Protein AF-A0A6C0IAV6-F1 (afdb_monomer)

Solvent-accessible surface area (backbone atoms only — not comparable to full-atom values): 11860 Å² total; per-residue (Å²): 91,72,15,41,28,30,39,46,40,87,65,80,40,49,31,49,67,70,70,54,73,38,20,30,42,31,48,41,87,50,60,18,52,88,92,41,52,45,25,85,68,50,69,54,61,39,93,83,52,81,53,68,75,42,60,31,26,66,37,50,36,55,91,50,73,65,39,56,88,35,61,42,75,56,100,24,66,51,46,56,52,44,32,74,74,39,34,62,49,50,72,68,57,51,53,52,33,53,51,32,39,39,54,38,65,62,52,81,72,75,78,76,77,76,79,70,85,75,80,86,88,86,85,94,80,83,91,78,88,80,83,80,82,83,74,89,74,85,86,69,86,77,75,79,76,72,78,87,78,88,80,64,70,47,80,48,76,56,97,95,44,47,32,36,34,30,75,88,78,75,43,37,25,43,60,54,95,86,54,100,67,53,55,81,48,88,77,78,87,128

pLDDT: mean 78.94, std 21.66, range [35.34, 98.38]

Radius of gyration: 23.52 Å; Cα contacts (8 Å, |Δi|>4): 267; chains: 1; bounding box: 67×50×55 Å

Secondary structure (DSSP, 8-state):
-B--BEEEEEEEEE-TTSSSEEEEEEE--SB--SS-SS-HHHH---TT---TT-TTS---BTTSPPPTT--BSSS-HHHHHHHHHH-PPPHHHHHHHHHHHHHHHTPPPPP------PPP--------PPPP-PPPPP----------PPP-EEEEEETTEEEEEETTTTEEEE--SSSS-PEE------

Structure (mmCIF, N/CA/C/O backbone):
data_AF-A0A6C0IAV6-F1
#
_entry.id   AF-A0A6C0IAV6-F1
#
loop_
_atom_site.group_PDB
_atom_site.id
_atom_site.type_symbol
_atom_site.label_atom_id
_atom_site.label_alt_id
_atom_site.label_comp_id
_atom_site.label_asym_id
_atom_site.label_entity_id
_atom_site.label_seq_id
_atom_site.pdbx_PDB_ins_code
_atom_site.Cartn_x
_atom_site.Cartn_y
_atom_site.Cartn_z
_atom_site.occupancy
_atom_site.B_iso_or_equiv
_atom_site.auth_seq_id
_atom_site.auth_comp_id
_atom_site.auth_asym_id
_atom_site.auth_atom_id
_atom_site.pdbx_PDB_model_num
ATOM 1 N N . MET A 1 1 ? -16.783 8.850 16.103 1.00 92.12 1 MET A N 1
ATOM 2 C CA . MET A 1 1 ? -15.858 9.173 14.983 1.00 92.12 1 MET A CA 1
ATOM 3 C C . MET A 1 1 ? -15.704 7.984 14.029 1.00 92.12 1 MET A C 1
ATOM 5 O O . MET A 1 1 ? -16.101 6.877 14.384 1.00 92.12 1 MET A O 1
ATOM 9 N N . GLN A 1 2 ? -15.156 8.168 12.820 1.00 94.81 2 GLN A N 1
ATOM 10 C CA . GLN A 1 2 ? -14.844 7.039 11.926 1.00 94.81 2 GLN A CA 1
ATOM 11 C C . GLN A 1 2 ? -13.603 6.279 12.425 1.00 94.81 2 GLN A C 1
ATOM 13 O O . GLN A 1 2 ? -12.593 6.899 12.770 1.00 94.81 2 GLN A O 1
ATOM 18 N N . CYS A 1 3 ? -13.654 4.944 12.411 1.00 95.94 3 CYS A N 1
ATOM 19 C CA . CYS A 1 3 ? -12.537 4.064 12.761 1.00 95.94 3 CYS A CA 1
ATOM 20 C C . CYS A 1 3 ? -11.265 4.434 11.984 1.00 95.94 3 CYS A C 1
ATOM 22 O O . CYS A 1 3 ? -11.300 4.579 10.763 1.00 95.94 3 CYS A O 1
ATOM 24 N N . LYS A 1 4 ? -10.132 4.567 12.679 1.00 96.50 4 LYS A N 1
ATOM 25 C CA . LYS A 1 4 ? -8.818 4.872 12.084 1.00 96.50 4 LYS A CA 1
ATOM 26 C C . LYS A 1 4 ? -8.093 3.640 11.526 1.00 96.50 4 LYS A C 1
ATOM 28 O O . LYS A 1 4 ? -6.990 3.767 11.008 1.00 96.50 4 LYS A O 1
ATOM 33 N N . GLY A 1 5 ? -8.685 2.449 11.624 1.00 96.62 5 GLY A N 1
ATOM 34 C CA .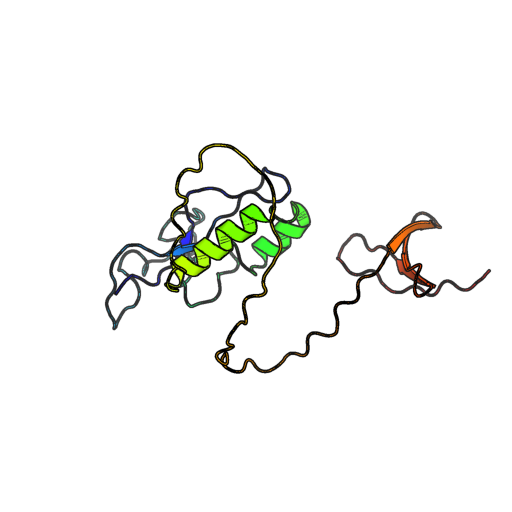 GLY A 1 5 ? -8.088 1.225 11.092 1.00 96.62 5 GLY A CA 1
ATOM 35 C C . GLY A 1 5 ? -7.928 1.285 9.571 1.00 96.62 5 GLY A C 1
ATOM 36 O O . GLY A 1 5 ? -8.903 1.559 8.864 1.00 96.62 5 GLY A O 1
ATOM 37 N N . ARG A 1 6 ? -6.717 0.995 9.086 1.00 96.75 6 ARG A N 1
ATOM 38 C CA . ARG A 1 6 ? -6.395 0.903 7.658 1.00 96.75 6 ARG A CA 1
ATOM 39 C C . ARG A 1 6 ? -6.871 -0.429 7.071 1.00 96.75 6 ARG A C 1
ATOM 41 O O . ARG A 1 6 ? -6.831 -1.464 7.746 1.00 96.75 6 ARG A O 1
ATOM 48 N N . ASN A 1 7 ? -7.307 -0.419 5.815 1.00 95.56 7 ASN A N 1
ATOM 49 C CA . ASN A 1 7 ? -7.566 -1.622 5.021 1.00 95.56 7 ASN A CA 1
ATOM 50 C C . ASN A 1 7 ? -7.073 -1.458 3.579 1.00 95.56 7 ASN A C 1
ATOM 52 O O . ASN A 1 7 ? -6.954 -0.339 3.088 1.00 95.56 7 ASN A O 1
ATOM 56 N N . ALA A 1 8 ? -6.819 -2.569 2.890 1.00 96.50 8 ALA A N 1
ATOM 57 C CA . ALA A 1 8 ? -6.637 -2.554 1.444 1.00 96.50 8 ALA A CA 1
ATOM 58 C C . ALA A 1 8 ? -7.993 -2.367 0.742 1.00 96.50 8 ALA A C 1
ATOM 60 O O . ALA A 1 8 ? -8.993 -2.998 1.117 1.00 96.50 8 ALA A O 1
ATOM 61 N N . LYS A 1 9 ? -8.041 -1.503 -0.276 1.00 95.62 9 LYS A N 1
ATOM 62 C CA . LYS A 1 9 ? -9.178 -1.455 -1.204 1.00 95.62 9 LYS A CA 1
ATOM 63 C C . LYS A 1 9 ? -9.207 -2.710 -2.076 1.00 95.62 9 LYS A C 1
ATOM 65 O O . LYS A 1 9 ? -8.165 -3.281 -2.377 1.00 95.62 9 LYS A O 1
ATOM 70 N N . LYS A 1 10 ? -10.412 -3.149 -2.451 1.00 93.06 10 LYS A N 1
ATOM 71 C CA . LYS A 1 10 ? -10.614 -4.391 -3.213 1.00 93.06 10 LYS A CA 1
ATOM 72 C C . LYS A 1 10 ? -10.255 -4.246 -4.686 1.00 93.06 10 LYS A C 1
ATOM 74 O O . LYS A 1 10 ? -9.963 -5.253 -5.322 1.00 93.06 10 LYS A O 1
ATOM 79 N N . GLU A 1 11 ? -10.311 -3.031 -5.226 1.00 95.12 11 GLU A N 1
ATOM 80 C CA . GLU A 1 11 ? -9.925 -2.770 -6.605 1.00 95.12 11 GLU A CA 1
ATOM 81 C C . GLU A 1 11 ? -8.412 -3.004 -6.773 1.00 95.12 11 GLU A C 1
ATOM 83 O O . GLU A 1 11 ? -7.619 -2.308 -6.127 1.00 95.12 11 GLU A O 1
ATOM 88 N N . PRO A 1 12 ? -7.992 -3.977 -7.604 1.00 95.12 12 PRO A N 1
ATOM 89 C CA . PRO A 1 12 ? -6.579 -4.236 -7.830 1.00 95.12 12 PRO A CA 1
ATOM 90 C C . PRO A 1 12 ? -5.965 -3.114 -8.668 1.00 95.12 12 PRO A C 1
ATOM 92 O O . PRO A 1 12 ? -6.581 -2.606 -9.608 1.00 95.12 12 PRO A O 1
ATOM 95 N N . LEU A 1 13 ? -4.728 -2.756 -8.341 1.00 97.44 13 LEU A N 1
ATOM 96 C CA . LEU A 1 13 ? -3.906 -1.831 -9.112 1.00 97.44 13 LEU A CA 1
ATOM 97 C C . LEU A 1 13 ? -2.631 -2.538 -9.544 1.00 97.44 13 LEU A C 1
ATOM 99 O O . LEU A 1 13 ? -2.146 -3.413 -8.835 1.00 97.44 13 LEU A O 1
ATOM 103 N N . PHE A 1 14 ? -2.091 -2.154 -10.696 1.00 97.88 14 PHE A N 1
ATOM 104 C CA . PHE A 1 14 ? -1.008 -2.889 -11.342 1.00 97.88 14 PHE A CA 1
ATOM 105 C C . PHE A 1 14 ? 0.296 -2.097 -11.363 1.00 97.88 14 PHE A C 1
ATOM 107 O O . PHE A 1 14 ? 0.291 -0.877 -11.579 1.00 97.88 14 PHE A O 1
ATOM 114 N N . PHE A 1 15 ? 1.404 -2.806 -11.149 1.00 98.38 15 PHE A N 1
ATOM 115 C CA . PHE A 1 15 ? 2.753 -2.298 -11.397 1.00 98.38 15 PHE A CA 1
ATOM 116 C C . PHE A 1 15 ? 2.995 -2.071 -12.900 1.00 98.38 15 PHE A C 1
ATOM 118 O O . PHE A 1 15 ? 2.095 -2.236 -13.728 1.00 98.38 15 PHE A O 1
ATOM 125 N N . GLY A 1 16 ? 4.203 -1.625 -13.258 1.00 97.19 16 GLY A N 1
ATOM 126 C CA . GLY A 1 16 ? 4.560 -1.306 -14.645 1.00 97.19 16 GLY A CA 1
ATOM 127 C C . GLY A 1 16 ? 4.471 -2.496 -15.608 1.00 97.19 16 GLY A C 1
ATOM 128 O O . GLY A 1 16 ? 4.297 -2.296 -16.807 1.00 97.19 16 GLY A O 1
ATOM 129 N N . ASP A 1 17 ? 4.541 -3.719 -15.084 1.00 97.56 17 ASP A N 1
ATOM 130 C CA . ASP A 1 17 ? 4.377 -4.973 -15.821 1.00 97.56 17 ASP A CA 1
ATOM 131 C C . ASP A 1 17 ? 2.925 -5.264 -16.239 1.00 97.56 17 ASP A C 1
ATOM 133 O O . ASP A 1 17 ? 2.696 -6.130 -17.081 1.00 97.56 17 ASP A O 1
ATOM 137 N N . GLY A 1 18 ? 1.942 -4.561 -15.665 1.00 96.88 18 GLY A N 1
ATOM 138 C CA . GLY A 1 18 ? 0.519 -4.785 -15.920 1.00 96.88 18 GLY A CA 1
ATOM 139 C C . GLY A 1 18 ? -0.033 -6.101 -15.357 1.00 96.88 18 GLY A C 1
ATOM 140 O O . GLY A 1 18 ? -1.175 -6.444 -15.660 1.00 96.88 18 GLY A O 1
ATOM 141 N N . VAL A 1 19 ? 0.745 -6.834 -14.552 1.00 96.38 19 VAL A N 1
ATOM 142 C CA . VAL A 1 19 ? 0.382 -8.168 -14.037 1.00 96.38 19 VAL A CA 1
ATOM 143 C C . VAL A 1 19 ? 0.452 -8.204 -12.519 1.00 96.38 19 VAL A C 1
ATOM 145 O O . VAL A 1 19 ? -0.491 -8.663 -11.869 1.00 96.38 19 VAL A O 1
ATOM 148 N N . THR A 1 20 ? 1.541 -7.710 -11.934 1.00 97.31 20 THR A N 1
ATOM 149 C CA . THR A 1 20 ? 1.712 -7.732 -10.483 1.00 97.31 20 THR A CA 1
ATOM 150 C C . THR A 1 20 ? 0.808 -6.692 -9.834 1.00 97.31 20 THR A C 1
ATOM 152 O O . THR A 1 20 ? 0.728 -5.549 -10.286 1.00 97.31 20 THR A O 1
ATOM 155 N N . ILE A 1 21 ? 0.136 -7.087 -8.749 1.00 97.00 21 ILE A N 1
ATOM 156 C CA . ILE A 1 21 ? -0.877 -6.268 -8.084 1.00 97.00 21 ILE A CA 1
ATOM 157 C C . ILE A 1 21 ? -0.398 -5.650 -6.772 1.00 97.00 21 ILE A C 1
ATOM 159 O O . ILE A 1 21 ? 0.365 -6.245 -6.010 1.00 97.00 21 ILE A O 1
ATOM 163 N N . PHE A 1 22 ? -0.938 -4.476 -6.480 1.00 97.69 22 PHE A N 1
ATOM 164 C CA . PHE A 1 22 ? -0.914 -3.813 -5.183 1.00 97.69 22 PHE A CA 1
ATOM 165 C C . PHE A 1 22 ? -2.259 -3.120 -4.946 1.00 97.69 22 PHE A C 1
ATOM 167 O O . PHE A 1 22 ? -3.140 -3.124 -5.812 1.00 97.69 22 PHE A O 1
ATOM 174 N N . TYR A 1 23 ? -2.429 -2.524 -3.768 1.00 97.75 23 TYR A N 1
ATOM 175 C CA . TYR A 1 23 ? -3.715 -1.965 -3.359 1.00 97.75 23 TYR A CA 1
ATOM 176 C C . TYR A 1 23 ? -3.625 -0.498 -2.966 1.00 97.75 23 TYR A C 1
ATOM 178 O O . TYR A 1 23 ? -2.634 -0.029 -2.406 1.00 97.75 23 TYR A O 1
ATOM 186 N N . ALA A 1 24 ? -4.708 0.230 -3.219 1.00 97.38 24 ALA A N 1
ATOM 187 C CA . ALA A 1 24 ? -4.903 1.552 -2.652 1.00 97.38 24 ALA A CA 1
ATOM 188 C C . ALA A 1 24 ? -5.233 1.461 -1.156 1.00 97.38 24 ALA A C 1
ATOM 190 O O . ALA A 1 24 ? -5.849 0.497 -0.687 1.00 97.38 24 ALA A O 1
ATOM 191 N N . GLU A 1 25 ? -4.872 2.508 -0.419 1.00 96.44 25 GLU A N 1
ATOM 192 C CA . GLU A 1 25 ? -5.273 2.646 0.973 1.00 96.44 25 GLU A CA 1
ATOM 193 C C . GLU A 1 25 ? -6.781 2.888 1.090 1.00 96.44 25 GLU A C 1
ATOM 195 O O . GLU A 1 25 ? -7.389 3.662 0.344 1.00 96.44 25 GLU A O 1
ATOM 200 N N . GLY A 1 26 ? -7.389 2.213 2.056 1.00 95.62 26 GLY A N 1
ATOM 201 C CA . GLY A 1 26 ? -8.734 2.467 2.526 1.00 95.62 26 GLY A CA 1
ATOM 202 C C . GLY A 1 26 ? -8.752 2.726 4.028 1.00 95.62 26 GLY A C 1
ATOM 203 O O . GLY A 1 26 ? -7.830 2.377 4.774 1.00 95.62 26 GLY A O 1
ATOM 204 N N . ARG A 1 27 ? -9.871 3.300 4.471 1.00 95.50 27 ARG A N 1
ATOM 205 C CA . ARG A 1 27 ? -10.216 3.434 5.882 1.00 95.50 27 ARG A CA 1
ATOM 206 C C . ARG A 1 27 ? -11.415 2.564 6.215 1.00 95.50 27 ARG A C 1
ATOM 208 O O . ARG A 1 27 ? -12.387 2.491 5.461 1.00 95.50 27 ARG A O 1
ATOM 215 N N . CYS A 1 28 ? -11.370 1.940 7.386 1.00 95.44 28 CYS A N 1
ATOM 216 C CA . CYS A 1 28 ? -12.488 1.169 7.902 1.00 95.44 28 CYS A CA 1
ATOM 217 C C . CYS A 1 28 ? -13.762 2.042 7.988 1.00 95.44 28 CYS A C 1
ATOM 219 O O . CYS A 1 28 ? -13.729 3.117 8.589 1.00 95.44 28 CYS A O 1
ATOM 221 N N . PRO A 1 29 ? -14.903 1.594 7.433 1.00 94.44 29 PRO A N 1
ATOM 222 C CA . PRO A 1 29 ? -16.138 2.380 7.435 1.00 94.44 29 PRO A CA 1
ATOM 223 C C . PRO A 1 29 ? -16.894 2.315 8.769 1.00 94.44 29 PRO A C 1
ATOM 225 O O . PRO A 1 29 ? -17.886 3.013 8.941 1.00 94.44 29 PRO A O 1
ATOM 228 N N . ASN A 1 30 ? -16.472 1.462 9.711 1.00 95.50 30 ASN A N 1
ATOM 229 C CA . ASN A 1 30 ? -17.164 1.345 10.993 1.00 95.50 30 ASN A CA 1
ATOM 230 C C . ASN A 1 30 ? -16.892 2.571 11.872 1.00 95.50 30 ASN A C 1
ATOM 232 O O . ASN A 1 30 ? -15.885 3.268 11.724 1.00 95.50 30 ASN A O 1
ATOM 236 N N . THR A 1 31 ? -17.755 2.773 12.855 1.00 95.62 31 THR A N 1
ATOM 237 C CA . THR A 1 31 ? -17.576 3.778 13.897 1.00 95.62 31 THR A CA 1
ATOM 2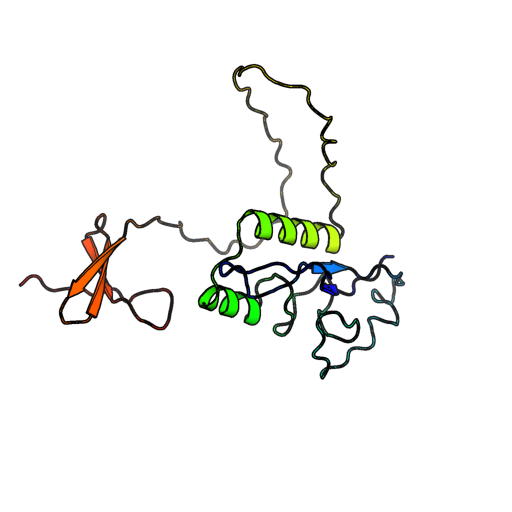38 C C . THR A 1 31 ? -16.599 3.305 14.974 1.00 95.62 31 THR A C 1
ATOM 240 O O . THR A 1 31 ? -16.386 2.108 15.184 1.00 95.62 31 THR A O 1
ATOM 243 N N . ALA A 1 32 ? -15.975 4.277 15.625 1.00 95.00 32 ALA A N 1
ATOM 244 C CA . ALA A 1 32 ? -15.095 4.124 16.773 1.00 95.00 32 ALA A CA 1
ATOM 245 C C . ALA A 1 32 ? -15.386 5.248 17.785 1.00 95.00 32 ALA A C 1
ATOM 247 O O . ALA A 1 32 ? -16.010 6.261 17.421 1.00 95.00 32 ALA A O 1
ATOM 248 N N . THR A 1 33 ? -14.967 5.054 19.034 1.00 93.81 33 THR A N 1
ATOM 249 C CA . THR A 1 33 ? -15.123 6.055 20.101 1.00 93.81 33 THR A CA 1
ATOM 250 C C . THR A 1 33 ? -13.904 6.974 20.144 1.00 93.81 33 THR A C 1
ATOM 252 O O . THR A 1 33 ? -12.945 6.767 19.397 1.00 93.81 33 THR A O 1
ATOM 255 N N . GLU A 1 34 ? -13.953 8.025 20.958 1.00 90.75 34 GLU A N 1
ATOM 256 C CA . GLU A 1 34 ? -12.816 8.941 21.111 1.00 90.75 34 GLU A CA 1
ATOM 257 C C . GLU A 1 34 ? -11.682 8.294 21.915 1.00 90.75 34 GLU A C 1
ATOM 259 O O . GLU A 1 34 ? -10.511 8.450 21.577 1.00 90.75 34 GLU A O 1
ATOM 264 N N . GLU A 1 35 ? -12.034 7.484 22.912 1.00 93.81 35 GLU A N 1
ATOM 265 C CA . GLU A 1 35 ? -11.103 6.757 23.778 1.00 93.81 35 GLU A CA 1
ATOM 266 C C . GLU A 1 35 ? -10.449 5.580 23.048 1.00 93.81 35 GLU A C 1
ATOM 268 O O . GLU A 1 35 ? -9.311 5.213 23.339 1.00 93.81 35 GLU A O 1
ATOM 273 N N . ASN A 1 36 ? -11.163 4.978 22.092 1.00 93.81 36 ASN A N 1
ATOM 274 C CA . ASN A 1 36 ? -10.655 3.891 21.272 1.00 93.81 36 ASN A CA 1
ATOM 275 C C . ASN A 1 36 ? -10.846 4.214 19.783 1.00 93.81 36 ASN A C 1
ATOM 277 O O . ASN A 1 36 ? -11.932 3.982 19.240 1.00 93.81 36 ASN A O 1
ATOM 281 N N . PRO A 1 37 ? -9.794 4.686 19.083 1.00 94.44 37 PRO A N 1
ATOM 282 C CA . PRO A 1 37 ? -9.902 5.163 17.708 1.00 94.44 37 PRO A CA 1
ATOM 283 C C . PRO A 1 37 ? -10.140 4.042 16.684 1.00 94.44 37 PRO A C 1
ATOM 285 O O . PRO A 1 37 ? -10.253 4.320 15.484 1.00 94.44 37 PRO A O 1
ATOM 288 N N . ILE A 1 38 ? -10.212 2.780 17.117 1.00 96.12 38 ILE A N 1
ATOM 289 C CA . ILE A 1 38 ? -10.485 1.621 16.270 1.00 96.12 38 ILE A CA 1
ATOM 290 C C . ILE A 1 38 ? -11.724 0.854 16.731 1.00 96.12 38 ILE A C 1
ATOM 292 O O . ILE A 1 38 ? -11.997 0.692 17.912 1.00 96.12 38 ILE A O 1
ATOM 296 N N . CYS A 1 39 ? -12.482 0.327 15.770 1.00 95.81 39 CYS A N 1
ATOM 297 C CA . CYS A 1 39 ? -13.631 -0.524 16.070 1.00 95.81 39 CYS A CA 1
ATOM 298 C C . CYS A 1 39 ? -13.198 -1.920 16.557 1.00 95.81 39 CYS A C 1
ATOM 300 O O . CYS A 1 39 ? -12.119 -2.403 16.197 1.00 95.81 39 CYS A O 1
ATOM 302 N N . ASN A 1 40 ? -14.105 -2.639 17.227 1.00 93.88 40 ASN A N 1
ATOM 303 C CA . ASN A 1 40 ? -13.878 -4.011 17.712 1.00 93.88 40 ASN A CA 1
ATOM 304 C C . ASN A 1 40 ? -13.440 -5.001 16.619 1.00 93.88 40 ASN A C 1
ATOM 306 O O . ASN A 1 40 ? -12.805 -6.004 16.900 1.00 93.88 40 ASN A O 1
ATOM 310 N N . LYS A 1 41 ? -13.758 -4.751 15.344 1.00 92.00 41 LYS A N 1
ATOM 311 C CA . LYS A 1 41 ? -13.312 -5.622 14.239 1.00 92.00 41 LYS A CA 1
ATOM 312 C C . LYS A 1 41 ? -11.867 -5.355 13.812 1.00 92.00 41 LYS A C 1
ATOM 314 O O . LYS A 1 41 ? -11.261 -6.217 13.188 1.00 92.00 41 LYS A O 1
ATOM 319 N N . CYS A 1 42 ? -11.348 -4.160 14.085 1.00 94.19 42 CYS A N 1
ATOM 320 C CA . CYS A 1 42 ? -9.992 -3.753 13.726 1.00 94.19 42 CYS A CA 1
ATOM 321 C C . CYS A 1 42 ? -8.994 -3.965 14.868 1.00 94.19 42 CYS A C 1
ATOM 323 O O . CYS A 1 42 ? -7.809 -4.070 14.571 1.00 94.19 42 CYS A O 1
ATOM 325 N N . CYS A 1 43 ? -9.443 -4.045 16.127 1.00 93.94 43 CYS A N 1
ATOM 326 C CA . CYS A 1 43 ? -8.550 -4.287 17.264 1.00 93.94 43 CYS A CA 1
ATOM 327 C C . CYS A 1 43 ? -7.958 -5.705 17.273 1.00 93.94 43 CYS A C 1
ATOM 329 O O . CYS A 1 43 ? -6.816 -5.885 17.681 1.00 93.94 43 CYS A O 1
ATOM 331 N N . PHE A 1 44 ? -8.680 -6.704 16.759 1.00 92.12 44 PHE A N 1
ATOM 332 C CA . PHE A 1 44 ? -8.183 -8.078 16.687 1.00 92.12 44 PHE A CA 1
ATOM 333 C C . PHE A 1 44 ? -7.377 -8.314 15.407 1.00 92.12 44 PHE A C 1
ATOM 335 O O . PHE A 1 44 ? -7.932 -8.639 14.351 1.00 92.12 44 PHE A O 1
ATOM 342 N N . LYS A 1 45 ? -6.053 -8.167 15.509 1.00 92.00 45 LYS A N 1
ATOM 343 C CA . LYS A 1 45 ? -5.107 -8.512 14.442 1.00 92.00 45 LYS A CA 1
ATOM 344 C C . LYS A 1 45 ? -4.607 -9.942 14.597 1.00 92.00 45 LYS A C 1
ATOM 346 O O . LYS A 1 45 ? -4.305 -10.384 15.700 1.00 92.00 45 LYS A O 1
ATOM 351 N N . ASN A 1 46 ? -4.525 -10.657 13.480 1.00 92.06 46 ASN A N 1
ATOM 352 C CA . ASN A 1 46 ? -3.908 -11.972 13.418 1.00 92.06 46 ASN A CA 1
ATOM 353 C C . ASN A 1 46 ? -2.531 -11.834 12.742 1.00 92.06 46 ASN A C 1
ATOM 355 O O . ASN A 1 46 ? -2.497 -11.547 11.545 1.00 92.06 46 ASN A O 1
ATOM 359 N N . PRO A 1 47 ? -1.413 -12.048 13.460 1.00 88.00 47 PRO A N 1
ATOM 360 C CA . PRO A 1 47 ? -0.069 -11.912 12.895 1.00 88.00 47 PRO A CA 1
ATOM 361 C C . PRO A 1 47 ? 0.237 -12.937 11.795 1.00 88.00 47 PRO A C 1
ATOM 363 O O . PRO A 1 47 ? 1.136 -12.709 10.995 1.00 88.00 47 PRO A O 1
ATOM 366 N N . THR A 1 48 ? -0.513 -14.041 11.726 1.00 91.56 48 THR A N 1
ATOM 367 C CA . THR A 1 48 ? -0.352 -15.072 10.687 1.00 91.56 48 THR A CA 1
ATOM 368 C C . THR A 1 48 ? -1.308 -14.895 9.508 1.00 91.56 48 THR A C 1
ATOM 370 O O . THR A 1 48 ? -1.320 -15.721 8.598 1.00 91.56 48 THR A O 1
ATO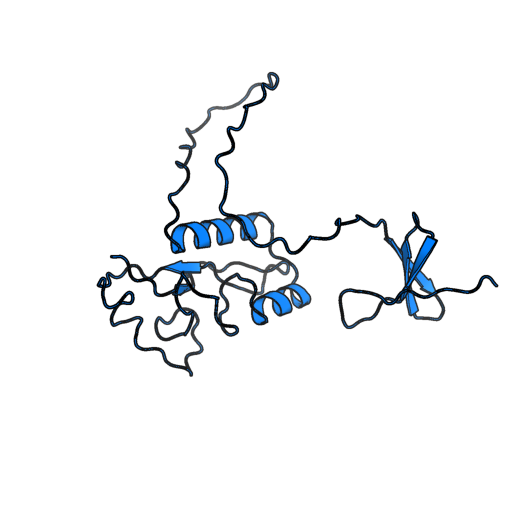M 373 N N . ALA A 1 49 ? -2.140 -13.846 9.504 1.00 92.50 49 ALA A N 1
ATOM 374 C CA . ALA A 1 49 ? -3.026 -13.584 8.378 1.00 92.50 49 ALA A CA 1
ATOM 375 C C . ALA A 1 49 ? -2.213 -13.226 7.128 1.00 92.50 49 ALA A C 1
ATOM 377 O O . ALA A 1 49 ? -1.373 -12.334 7.164 1.00 92.50 49 ALA A O 1
ATOM 378 N N . THR A 1 50 ? -2.518 -13.889 6.016 1.00 92.94 50 THR A N 1
ATOM 379 C CA . THR A 1 50 ? -1.907 -13.638 4.700 1.00 92.94 50 THR A CA 1
ATOM 380 C C . THR A 1 50 ? -2.851 -12.917 3.735 1.00 92.94 50 THR A C 1
ATOM 382 O O . THR A 1 50 ? -2.403 -12.320 2.760 1.00 92.94 50 THR A O 1
ATOM 385 N N . ASP A 1 51 ? -4.156 -12.939 4.015 1.00 94.75 51 ASP A N 1
ATOM 386 C CA . ASP A 1 51 ? -5.182 -12.271 3.214 1.00 94.75 51 ASP A CA 1
ATOM 387 C C . ASP A 1 51 ? -5.176 -10.754 3.455 1.00 94.75 51 ASP A C 1
ATOM 389 O O . ASP A 1 51 ? -5.652 -10.281 4.488 1.00 94.75 51 ASP A O 1
ATOM 393 N N . GLN A 1 52 ? -4.688 -10.000 2.467 1.00 93.94 52 GLN A N 1
ATOM 394 C CA . GLN A 1 52 ? -4.596 -8.533 2.472 1.00 93.94 52 GLN A CA 1
ATOM 395 C C . GLN A 1 52 ? -5.965 -7.833 2.558 1.00 93.94 52 GLN A C 1
ATOM 397 O O . GLN A 1 52 ? -6.032 -6.645 2.850 1.00 93.94 52 GLN A O 1
ATOM 402 N N . PHE A 1 53 ? -7.082 -8.521 2.310 1.00 93.56 53 PHE A N 1
ATOM 403 C CA . PHE A 1 53 ? -8.419 -7.928 2.458 1.00 93.56 53 PHE A CA 1
ATOM 404 C C . PHE A 1 53 ? -9.035 -8.197 3.829 1.00 93.56 53 PHE A C 1
ATOM 406 O O . PHE A 1 53 ? -10.049 -7.590 4.205 1.00 93.56 53 PHE A O 1
ATOM 413 N N . SER A 1 54 ? -8.433 -9.104 4.595 1.00 91.94 54 SER A N 1
ATOM 414 C CA . SER A 1 54 ? -8.909 -9.439 5.920 1.00 91.94 54 SER A CA 1
ATOM 415 C C . SER A 1 54 ? -8.709 -8.263 6.862 1.00 91.94 54 SER A C 1
ATOM 417 O O . SER A 1 54 ? -7.619 -7.727 7.028 1.00 91.94 54 SER A O 1
ATOM 419 N N . ARG A 1 55 ? 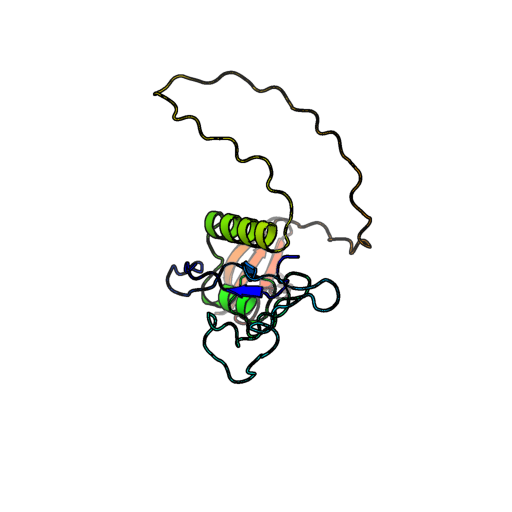-9.757 -7.918 7.612 1.00 87.94 55 ARG A N 1
ATOM 420 C CA . ARG A 1 55 ? -9.656 -6.914 8.688 1.00 87.94 55 ARG A CA 1
ATOM 421 C C . ARG A 1 55 ? -8.678 -7.332 9.792 1.00 87.94 55 ARG A C 1
ATOM 423 O O . ARG A 1 55 ? -8.205 -6.471 10.538 1.00 87.94 55 ARG A O 1
ATOM 430 N N . 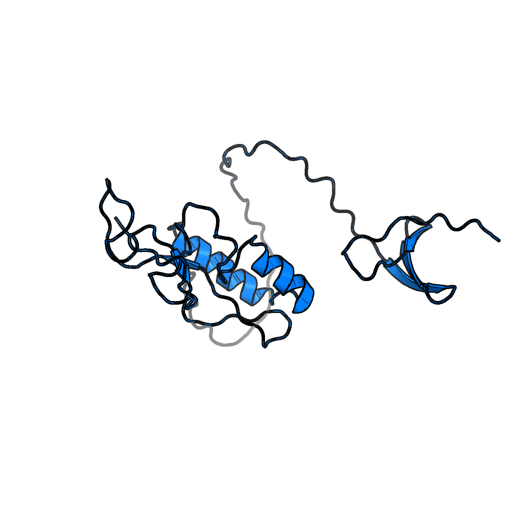ARG A 1 56 ? -8.391 -8.638 9.880 1.00 92.06 56 ARG A N 1
ATOM 431 C CA . ARG A 1 56 ? -7.412 -9.223 10.801 1.00 92.06 56 ARG A CA 1
ATOM 432 C C . ARG A 1 56 ? -5.978 -9.071 10.297 1.00 92.06 56 ARG A C 1
ATOM 434 O O . ARG A 1 56 ? -5.073 -9.166 11.118 1.00 92.06 56 ARG A O 1
ATOM 441 N N . PHE A 1 57 ? -5.765 -8.805 9.007 1.00 95.62 57 PHE A N 1
ATOM 442 C CA . PHE A 1 57 ? -4.446 -8.458 8.491 1.00 95.62 57 PHE A CA 1
ATOM 443 C C . PHE A 1 57 ? -3.988 -7.120 9.079 1.00 95.62 57 PHE A C 1
ATOM 445 O O . PHE A 1 57 ? -4.788 -6.195 9.306 1.00 95.62 57 PHE A O 1
ATOM 452 N N . ASN A 1 58 ? -2.697 -7.020 9.388 1.00 94.94 58 ASN A N 1
ATOM 453 C CA . ASN A 1 58 ? -2.139 -5.825 9.998 1.00 94.94 58 ASN A CA 1
ATOM 454 C C . ASN A 1 58 ? -1.692 -4.807 8.940 1.00 94.94 58 ASN A C 1
ATOM 456 O O . ASN A 1 58 ? -0.557 -4.835 8.480 1.00 94.94 58 ASN A O 1
ATOM 460 N N . HIS A 1 59 ? -2.581 -3.872 8.605 1.00 95.38 59 HIS A N 1
ATOM 461 C CA . HIS A 1 59 ? -2.238 -2.676 7.828 1.00 95.38 59 HIS A CA 1
ATOM 462 C C . HIS A 1 59 ? -1.947 -1.443 8.706 1.00 95.38 59 HIS A C 1
AT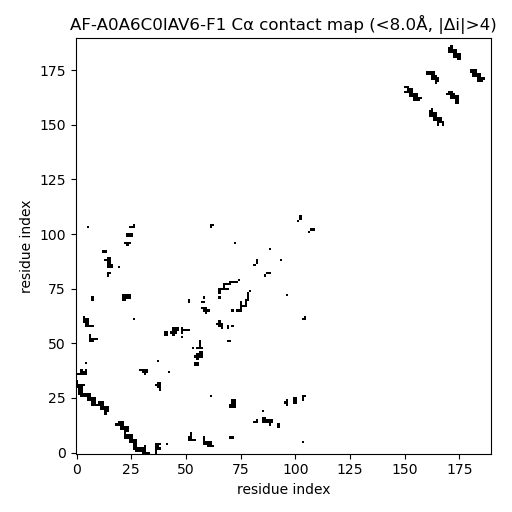OM 464 O O . HIS A 1 59 ? -1.687 -0.365 8.174 1.00 95.38 59 HIS A O 1
ATOM 470 N N . GLY A 1 60 ? -2.002 -1.565 10.037 1.00 95.06 60 GLY A N 1
ATOM 471 C CA . GLY A 1 60 ? -1.858 -0.433 10.957 1.00 95.06 60 GLY A CA 1
ATOM 472 C C . GLY A 1 60 ? -3.040 0.547 10.938 1.00 95.06 60 GLY A C 1
ATOM 473 O O . GLY A 1 60 ? -4.167 0.201 10.549 1.00 95.06 60 GLY A O 1
ATOM 474 N N . LEU A 1 61 ? -2.783 1.773 11.390 1.00 96.00 61 LEU A N 1
ATOM 475 C CA . LEU A 1 61 ? -3.733 2.888 11.371 1.00 96.00 61 LEU A CA 1
ATOM 476 C C . LEU A 1 61 ? -3.451 3.832 10.201 1.00 96.00 61 LEU A C 1
ATOM 478 O O . LEU A 1 61 ? -2.303 3.995 9.804 1.00 96.00 61 LEU A O 1
ATOM 482 N N . VAL A 1 62 ? -4.478 4.525 9.700 1.00 95.69 62 VAL A N 1
ATOM 483 C CA . VAL A 1 62 ? -4.318 5.524 8.619 1.00 95.69 62 VAL A CA 1
ATOM 484 C C . VAL A 1 62 ? -3.413 6.702 9.013 1.00 95.69 62 VAL A C 1
ATOM 486 O O . VAL A 1 62 ? -2.880 7.385 8.151 1.00 95.69 62 VAL A O 1
ATOM 489 N N . THR A 1 63 ? -3.224 6.935 10.315 1.00 93.31 63 THR A N 1
ATOM 490 C CA . THR A 1 63 ? -2.358 7.989 10.873 1.00 93.31 63 THR A CA 1
ATOM 491 C C . THR A 1 63 ? -0.917 7.540 11.115 1.00 93.31 63 THR A C 1
ATOM 493 O O . THR A 1 63 ? -0.100 8.341 11.554 1.00 93.31 63 THR A O 1
ATOM 496 N N . GLU A 1 64 ? -0.609 6.266 10.892 1.00 94.12 64 GLU A N 1
ATOM 497 C CA . GLU A 1 64 ? 0.702 5.670 11.157 1.00 94.12 64 GLU A CA 1
ATOM 498 C C . GLU A 1 64 ? 1.374 5.236 9.855 1.00 94.12 64 GLU A C 1
ATOM 500 O O . GLU A 1 64 ? 0.749 5.177 8.793 1.00 94.12 64 GLU A O 1
ATOM 505 N N . LEU A 1 65 ? 2.652 4.869 9.937 1.00 94.56 65 LEU A N 1
ATOM 506 C CA . LEU A 1 65 ? 3.348 4.249 8.815 1.00 94.56 65 LEU A CA 1
ATOM 507 C C . LEU A 1 65 ? 2.662 2.943 8.390 1.00 94.56 65 LEU A C 1
ATOM 509 O O . LEU A 1 65 ? 2.037 2.239 9.187 1.00 94.56 65 LEU A O 1
ATOM 513 N N . ILE A 1 66 ? 2.745 2.634 7.098 1.00 95.88 66 ILE A N 1
ATOM 514 C CA . ILE A 1 66 ? 2.236 1.376 6.555 1.00 95.88 66 ILE A CA 1
ATOM 515 C C . ILE A 1 66 ? 3.195 0.253 6.969 1.00 95.88 66 ILE A C 1
ATOM 517 O O . ILE A 1 66 ? 4.390 0.377 6.711 1.00 95.88 66 ILE A O 1
ATOM 521 N N . PRO A 1 67 ? 2.708 -0.839 7.590 1.00 95.19 67 PRO A N 1
ATOM 522 C CA . PRO A 1 67 ? 3.556 -1.972 7.935 1.00 95.19 67 PRO A CA 1
ATOM 523 C C . PRO A 1 67 ? 4.240 -2.580 6.707 1.00 95.19 67 PRO A C 1
ATOM 525 O O . PRO A 1 67 ? 3.626 -2.706 5.649 1.00 95.19 67 PRO A O 1
ATOM 528 N N . GLU A 1 68 ? 5.480 -3.035 6.877 1.00 94.69 68 GLU A N 1
ATOM 529 C CA . GLU A 1 68 ? 6.337 -3.564 5.801 1.00 94.69 68 GLU A CA 1
ATOM 530 C C . GLU A 1 68 ? 5.736 -4.743 5.021 1.00 94.69 68 GLU A C 1
ATOM 532 O O . GLU A 1 68 ? 6.063 -4.960 3.857 1.00 94.69 68 GLU A O 1
ATOM 537 N N . THR A 1 69 ? 4.845 -5.506 5.653 1.00 91.50 69 THR A N 1
ATOM 538 C CA . THR A 1 69 ? 4.180 -6.681 5.068 1.00 91.50 69 THR A CA 1
ATOM 539 C C . THR A 1 69 ? 2.906 -6.342 4.291 1.00 91.50 69 THR A C 1
ATOM 541 O O . THR A 1 69 ? 2.293 -7.219 3.679 1.00 91.50 69 THR A O 1
ATOM 544 N N . SER A 1 70 ? 2.469 -5.085 4.332 1.00 95.44 70 SER A N 1
ATOM 545 C CA . SER A 1 70 ? 1.262 -4.623 3.660 1.00 95.44 70 SER A CA 1
ATOM 546 C C . SER A 1 70 ? 1.515 -4.421 2.169 1.00 95.44 70 SER A C 1
ATOM 548 O O . SER A 1 70 ? 2.463 -3.743 1.776 1.00 95.44 70 SER A O 1
ATOM 550 N N . HIS A 1 71 ? 0.604 -4.924 1.339 1.00 96.44 71 HIS A N 1
ATOM 551 C CA . HIS A 1 71 ? 0.626 -4.703 -0.112 1.00 96.44 71 HIS A CA 1
ATOM 552 C C . HIS A 1 71 ? -0.080 -3.396 -0.529 1.00 96.44 71 HIS A C 1
ATOM 554 O O . HIS A 1 71 ? -0.447 -3.208 -1.690 1.00 96.44 71 HIS A O 1
ATOM 560 N N . ILE A 1 72 ? -0.330 -2.499 0.427 1.00 97.19 72 ILE A N 1
ATOM 561 C CA . ILE A 1 72 ? -0.865 -1.161 0.163 1.00 97.19 72 ILE A CA 1
ATOM 562 C C . ILE A 1 72 ? 0.254 -0.270 -0.387 1.00 97.19 72 ILE A C 1
ATOM 564 O O . ILE A 1 72 ? 1.391 -0.341 0.077 1.00 97.19 72 ILE A O 1
ATOM 568 N N . PHE A 1 73 ? -0.081 0.587 -1.352 1.00 96.88 73 PHE A N 1
ATOM 569 C CA . PHE A 1 73 ? 0.807 1.623 -1.871 1.00 96.88 73 PHE A CA 1
ATOM 570 C C . PHE A 1 73 ? 1.412 2.471 -0.746 1.00 96.88 73 PHE A C 1
ATOM 572 O O . PHE A 1 73 ? 0.687 3.067 0.049 1.00 96.88 73 PHE A O 1
ATOM 579 N N . GLY A 1 74 ? 2.737 2.571 -0.724 1.00 92.25 74 GLY A N 1
ATOM 580 C CA . GLY A 1 74 ? 3.460 3.383 0.243 1.00 92.25 74 GLY A CA 1
ATOM 581 C C . GLY A 1 74 ? 4.963 3.131 0.189 1.00 92.25 74 GLY A C 1
ATOM 582 O O . GLY A 1 74 ? 5.423 2.294 -0.590 1.00 92.25 74 GLY A O 1
ATOM 583 N N . PRO A 1 75 ? 5.746 3.831 1.021 1.00 90.12 75 PRO A N 1
ATOM 584 C CA . PRO A 1 75 ? 7.193 3.657 1.102 1.00 90.12 75 PRO A CA 1
ATOM 585 C C . PRO A 1 75 ? 7.572 2.397 1.906 1.00 90.12 75 PRO A C 1
ATOM 587 O O . PRO A 1 75 ? 8.413 2.468 2.795 1.00 90.12 75 PRO A O 1
ATOM 590 N N . THR A 1 76 ? 6.939 1.253 1.632 1.00 94.69 76 THR A N 1
ATOM 591 C CA . THR A 1 76 ? 7.294 -0.031 2.255 1.00 94.69 76 THR A CA 1
ATOM 592 C C . THR A 1 76 ? 8.409 -0.711 1.469 1.00 94.69 76 THR A C 1
ATOM 594 O O . THR A 1 76 ? 8.501 -0.587 0.243 1.00 94.69 76 THR A O 1
ATOM 597 N N . THR A 1 77 ? 9.235 -1.495 2.153 1.00 93.50 77 THR A N 1
ATOM 598 C CA . THR A 1 77 ? 10.272 -2.339 1.546 1.00 93.50 77 THR A CA 1
ATOM 599 C C . THR A 1 77 ? 9.669 -3.261 0.490 1.00 93.50 77 THR A C 1
ATOM 601 O O . THR A 1 77 ? 10.241 -3.418 -0.590 1.00 93.50 77 THR A O 1
ATOM 604 N N . TRP A 1 78 ? 8.486 -3.825 0.759 1.00 94.38 78 TRP A N 1
ATOM 605 C CA . TRP A 1 78 ? 7.756 -4.649 -0.204 1.00 94.38 78 TRP A CA 1
ATOM 606 C C . TRP A 1 78 ? 7.446 -3.888 -1.500 1.00 94.38 78 TRP A C 1
ATOM 608 O O . TRP A 1 78 ? 7.752 -4.383 -2.589 1.00 94.38 78 TRP A O 1
ATOM 618 N N . PHE A 1 79 ? 6.890 -2.676 -1.402 1.00 96.25 79 PHE A N 1
ATOM 619 C CA . PHE A 1 79 ? 6.525 -1.886 -2.577 1.00 96.25 79 PHE A CA 1
ATOM 620 C C . PHE A 1 79 ? 7.768 -1.435 -3.348 1.00 96.25 79 PHE A C 1
ATOM 622 O O . PHE A 1 79 ? 7.832 -1.596 -4.565 1.00 96.25 79 PHE A O 1
ATOM 629 N N . LEU A 1 80 ? 8.791 -0.937 -2.649 1.00 95.81 80 LEU A N 1
ATOM 630 C CA . LEU A 1 80 ? 10.039 -0.484 -3.268 1.00 95.81 80 LEU A CA 1
ATOM 631 C C . LEU A 1 80 ? 10.770 -1.621 -3.994 1.00 95.81 80 LEU A C 1
ATOM 633 O O . LEU A 1 80 ? 11.263 -1.423 -5.105 1.00 95.81 80 LEU A O 1
ATOM 637 N N . ASN A 1 81 ? 10.807 -2.821 -3.412 1.00 96.56 81 ASN A N 1
ATOM 638 C CA . ASN A 1 81 ? 11.373 -3.994 -4.077 1.00 96.56 81 ASN A CA 1
ATOM 639 C C . ASN A 1 81 ? 10.527 -4.424 -5.279 1.00 96.56 81 ASN A C 1
ATOM 641 O O . ASN A 1 81 ? 11.077 -4.745 -6.330 1.00 96.56 81 ASN A O 1
ATOM 645 N N . SER A 1 82 ? 9.202 -4.359 -5.161 1.00 97.06 82 SER A N 1
ATOM 646 C CA . SER A 1 82 ? 8.289 -4.660 -6.266 1.00 97.06 82 SER A CA 1
ATOM 647 C C . SER A 1 82 ? 8.469 -3.685 -7.432 1.00 97.06 82 SER A C 1
ATOM 649 O O . SER A 1 82 ? 8.524 -4.117 -8.576 1.00 97.06 82 SER A O 1
ATOM 651 N N . VAL A 1 83 ? 8.687 -2.392 -7.171 1.00 97.19 83 VAL A N 1
ATOM 652 C CA . VAL A 1 83 ? 9.012 -1.406 -8.218 1.00 97.19 83 VAL A CA 1
ATOM 653 C C . VAL A 1 83 ? 10.313 -1.758 -8.947 1.00 97.19 83 VAL A C 1
ATOM 655 O O . VAL A 1 83 ? 10.384 -1.605 -10.166 1.00 97.19 83 VAL A O 1
ATOM 658 N N . LYS A 1 84 ? 11.340 -2.245 -8.237 1.00 97.00 84 LYS A N 1
ATOM 659 C CA . LYS A 1 84 ? 12.603 -2.672 -8.867 1.00 97.00 84 LYS A CA 1
ATOM 660 C C . LYS A 1 84 ? 12.415 -3.878 -9.793 1.00 97.00 84 LYS A C 1
ATOM 662 O O . LYS A 1 84 ? 13.109 -3.966 -10.800 1.00 97.00 84 LYS A O 1
ATOM 667 N N . LEU A 1 85 ? 11.508 -4.792 -9.444 1.00 97.38 85 LEU A N 1
ATOM 668 C CA . LEU A 1 85 ? 11.271 -6.040 -10.177 1.00 97.38 85 LEU A CA 1
ATOM 669 C C . LEU A 1 85 ? 10.266 -5.880 -11.325 1.00 97.38 85 LEU A C 1
ATOM 671 O O . LEU A 1 85 ? 10.490 -6.401 -12.414 1.00 97.38 85 LEU A O 1
ATOM 675 N N . TYR A 1 86 ? 9.178 -5.154 -11.083 1.00 97.75 86 TYR A N 1
ATOM 676 C CA . TYR A 1 86 ? 7.994 -5.102 -11.950 1.00 97.75 86 TYR A CA 1
ATOM 677 C C . TYR A 1 86 ? 7.771 -3.726 -12.583 1.00 97.75 86 TYR A C 1
ATOM 679 O O . TYR A 1 86 ? 6.817 -3.520 -13.328 1.00 97.75 86 TYR A O 1
ATOM 687 N N . GLY A 1 87 ? 8.648 -2.764 -12.299 1.00 97.69 87 GLY A N 1
ATOM 688 C CA . GLY A 1 87 ? 8.550 -1.405 -12.812 1.00 97.69 87 GLY A CA 1
ATOM 689 C C . GLY A 1 87 ? 7.569 -0.528 -12.035 1.00 97.69 87 GLY A C 1
ATOM 690 O O . GLY A 1 87 ? 6.690 -0.985 -11.302 1.00 97.69 87 GLY A O 1
ATOM 691 N N . MET A 1 88 ? 7.736 0.782 -12.203 1.00 97.25 88 MET A N 1
ATOM 692 C CA . MET A 1 88 ? 6.876 1.782 -11.575 1.00 97.25 88 MET A CA 1
ATOM 693 C C . MET A 1 88 ? 5.448 1.692 -12.141 1.00 97.25 88 MET A C 1
ATOM 695 O O . MET A 1 88 ? 5.300 1.594 -13.362 1.00 97.25 88 MET A O 1
ATOM 699 N N . PRO A 1 89 ? 4.397 1.777 -11.303 1.00 97.88 89 PRO A N 1
ATOM 700 C CA . PRO A 1 89 ? 3.031 1.930 -11.788 1.00 97.88 89 PRO A CA 1
ATOM 701 C C . PRO A 1 89 ? 2.873 3.165 -12.684 1.00 97.88 89 PRO A C 1
ATOM 703 O O . PRO A 1 89 ? 3.624 4.138 -12.578 1.00 97.88 89 PRO A O 1
ATOM 706 N N . SER A 1 90 ? 1.847 3.152 -13.536 1.00 97.62 90 SER A N 1
ATOM 707 C CA . SER A 1 90 ? 1.534 4.303 -14.387 1.00 97.62 90 SER A CA 1
ATOM 708 C C . SER A 1 90 ? 1.245 5.569 -13.563 1.00 97.62 90 SER A C 1
ATOM 710 O O . SER A 1 90 ? 0.778 5.497 -12.423 1.00 97.62 90 SER A O 1
ATOM 712 N N . ILE A 1 91 ? 1.457 6.746 -14.158 1.00 97.19 91 ILE A N 1
ATOM 713 C CA . ILE A 1 91 ? 1.173 8.036 -13.506 1.00 97.19 91 ILE A CA 1
ATOM 714 C C . ILE A 1 91 ? -0.293 8.127 -13.056 1.00 97.19 91 ILE A C 1
ATOM 716 O O . ILE A 1 91 ? -0.573 8.645 -11.976 1.00 97.19 91 ILE A O 1
ATOM 720 N N . ASP A 1 92 ? -1.236 7.617 -13.845 1.00 97.19 92 ASP A N 1
ATOM 721 C CA . ASP A 1 92 ? -2.657 7.674 -13.492 1.00 97.19 92 ASP A CA 1
ATOM 722 C C . ASP A 1 92 ? -3.006 6.705 -12.353 1.00 97.19 92 ASP A C 1
ATOM 724 O O . ASP A 1 92 ? -3.788 7.052 -11.459 1.00 97.19 92 ASP A O 1
ATOM 728 N N . THR A 1 93 ? -2.341 5.545 -12.300 1.00 97.00 93 THR A N 1
ATOM 729 C CA . THR A 1 93 ? -2.390 4.648 -11.136 1.00 97.00 93 THR A CA 1
ATOM 730 C C . THR A 1 93 ? -1.884 5.365 -9.882 1.00 97.00 93 THR A C 1
ATOM 732 O O . THR A 1 93 ? -2.545 5.323 -8.844 1.00 97.00 93 THR A O 1
ATOM 735 N N . LEU A 1 94 ? -0.756 6.082 -9.980 1.00 96.75 94 LEU A N 1
ATOM 736 C CA . LEU A 1 94 ? -0.185 6.846 -8.865 1.00 96.75 94 LEU A CA 1
ATOM 737 C C . LEU A 1 94 ? -1.129 7.959 -8.380 1.00 96.75 94 LEU A C 1
ATOM 739 O O . LEU A 1 94 ? -1.334 8.110 -7.177 1.00 96.75 94 LEU A O 1
ATOM 743 N N . LYS A 1 95 ? -1.779 8.697 -9.288 1.00 96.56 95 LYS A N 1
ATOM 744 C CA . LYS A 1 95 ? -2.805 9.691 -8.911 1.00 96.56 95 LYS A CA 1
ATOM 745 C C . LYS A 1 95 ? -3.965 9.048 -8.151 1.00 96.56 95 LYS A C 1
ATOM 747 O O . LYS A 1 95 ? -4.423 9.596 -7.152 1.00 96.56 95 LYS A O 1
ATOM 752 N N . THR A 1 96 ? -4.415 7.878 -8.602 1.00 95.94 96 THR A N 1
ATOM 753 C CA . THR A 1 96 ? -5.538 7.154 -7.987 1.00 95.94 96 THR A CA 1
ATOM 754 C C . THR A 1 96 ? -5.225 6.736 -6.551 1.00 95.94 96 THR A C 1
ATOM 756 O O . THR A 1 96 ? -6.064 6.910 -5.664 1.00 95.94 96 THR A O 1
ATOM 759 N N . VAL A 1 97 ? -4.018 6.227 -6.286 1.00 96.69 97 VAL A N 1
ATOM 760 C CA . VAL A 1 97 ? -3.627 5.827 -4.922 1.00 96.69 97 VAL A CA 1
ATOM 761 C C . VAL A 1 97 ? -3.368 7.003 -3.998 1.00 96.69 97 VAL A C 1
ATOM 763 O O . VAL A 1 97 ? -3.748 6.930 -2.832 1.00 96.69 97 VAL A O 1
ATOM 766 N N . LEU A 1 98 ? -2.785 8.091 -4.504 1.00 95.81 98 LEU A N 1
ATOM 767 C CA . LEU A 1 98 ? -2.586 9.308 -3.716 1.00 95.81 98 LEU A CA 1
ATOM 768 C C . LEU A 1 98 ? -3.927 9.920 -3.306 1.00 95.81 98 LEU A C 1
ATOM 770 O O . LEU A 1 98 ? -4.104 10.304 -2.151 1.00 95.81 98 LEU A O 1
ATOM 774 N N . GLU A 1 99 ? -4.901 9.937 -4.215 1.00 95.44 99 GLU A N 1
ATOM 775 C CA . GLU A 1 99 ? -6.252 10.393 -3.896 1.00 95.44 99 GLU A CA 1
ATOM 776 C C . GLU A 1 99 ? -6.942 9.465 -2.885 1.00 95.44 99 GLU A C 1
ATOM 778 O O . GLU A 1 99 ? -7.572 9.930 -1.936 1.00 95.44 99 GLU A O 1
ATOM 783 N N . ALA A 1 100 ? -6.781 8.147 -3.027 1.00 95.94 100 ALA A N 1
ATOM 784 C CA . ALA A 1 100 ? -7.321 7.190 -2.066 1.00 95.94 100 ALA A CA 1
ATOM 785 C C . ALA A 1 100 ? -6.717 7.361 -0.660 1.00 95.94 100 ALA A C 1
ATOM 787 O O . ALA A 1 100 ? -7.468 7.342 0.315 1.00 95.94 100 ALA A O 1
ATOM 788 N N . HIS A 1 101 ? -5.402 7.584 -0.562 1.00 95.00 101 HIS A N 1
ATOM 789 C CA . HIS A 1 101 ? -4.714 7.901 0.693 1.00 95.00 101 HIS A CA 1
ATOM 790 C C . HIS A 1 101 ? -5.282 9.177 1.326 1.00 95.00 101 HIS A C 1
ATOM 792 O O . HIS A 1 101 ? -5.671 9.174 2.493 1.00 95.00 101 HIS A O 1
ATOM 798 N N . ARG A 1 102 ? -5.423 10.244 0.531 1.00 94.06 102 ARG A N 1
ATOM 799 C CA . ARG A 1 102 ? -5.959 11.539 0.968 1.00 94.06 102 ARG A CA 1
ATOM 800 C C . ARG A 1 102 ? -7.376 11.422 1.543 1.00 94.06 102 ARG A C 1
ATOM 802 O O . ARG A 1 102 ? -7.665 11.957 2.613 1.00 94.06 102 ARG A O 1
ATOM 809 N N . VAL A 1 103 ? -8.242 10.658 0.877 1.00 93.56 103 VAL A N 1
ATOM 810 C CA . VAL A 1 103 ? -9.591 10.348 1.377 1.00 93.56 103 VAL A CA 1
ATOM 811 C C . VAL A 1 103 ? -9.530 9.492 2.648 1.00 93.56 103 VAL A C 1
ATOM 813 O O . VAL A 1 103 ? -10.289 9.735 3.585 1.00 93.56 103 VAL A O 1
ATOM 816 N N . ALA A 1 104 ? -8.627 8.509 2.719 1.00 93.69 104 ALA A N 1
ATOM 817 C CA . ALA A 1 104 ? -8.499 7.628 3.879 1.00 93.69 104 ALA A CA 1
ATOM 818 C C . ALA A 1 104 ? -8.079 8.391 5.146 1.00 93.69 104 ALA A C 1
ATOM 820 O O . ALA A 1 104 ? -8.688 8.197 6.200 1.00 93.69 104 ALA A O 1
ATOM 821 N N . ILE A 1 105 ? -7.116 9.311 5.056 1.00 93.12 105 ILE A N 1
ATOM 822 C CA . ILE A 1 105 ? -6.708 10.140 6.204 1.00 93.12 105 ILE A CA 1
ATOM 823 C C . ILE A 1 105 ? -7.785 11.158 6.620 1.00 93.12 105 ILE A C 1
ATOM 825 O O . ILE A 1 105 ? -7.718 11.707 7.718 1.00 93.12 105 ILE A O 1
ATOM 829 N N . GLY A 1 106 ? -8.821 11.348 5.796 1.00 87.25 106 GLY A N 1
ATOM 830 C CA . GLY A 1 106 ? -9.918 12.278 6.052 1.00 87.25 106 GLY A CA 1
ATOM 831 C C . GLY A 1 106 ? -9.595 13.721 5.672 1.00 87.25 106 GLY A C 1
ATOM 832 O O . GLY A 1 106 ? -10.194 14.631 6.236 1.00 87.25 106 GLY A O 1
ATOM 833 N N . ALA A 1 107 ? -8.660 13.944 4.745 1.00 75.88 107 ALA A N 1
ATOM 834 C CA . ALA A 1 107 ? -8.435 15.276 4.201 1.00 75.88 107 ALA A CA 1
ATOM 835 C C . ALA A 1 107 ? -9.622 15.668 3.306 1.00 75.88 107 ALA A C 1
ATOM 837 O O . ALA A 1 107 ? -10.025 14.902 2.423 1.00 75.88 107 ALA A O 1
ATOM 838 N N . GLU A 1 108 ? -10.186 16.856 3.545 1.00 50.66 108 GLU A N 1
ATOM 839 C CA . GLU A 1 108 ? -11.334 17.378 2.799 1.00 50.66 108 GLU A CA 1
ATOM 840 C C . GLU A 1 108 ? -11.058 17.325 1.300 1.00 50.66 108 GLU A C 1
ATOM 842 O O . GLU A 1 108 ? -10.004 17.761 0.833 1.00 50.66 108 GLU A O 1
ATOM 847 N N . MET A 1 109 ? -11.962 16.726 0.520 1.00 48.25 109 MET A N 1
ATOM 848 C CA . MET A 1 109 ? -11.794 16.713 -0.927 1.00 48.25 109 MET A CA 1
ATOM 849 C C . MET A 1 109 ? -11.824 18.141 -1.471 1.00 48.25 109 MET A C 1
ATOM 851 O O . MET A 1 109 ? -12.768 18.856 -1.141 1.00 48.25 109 MET A O 1
ATOM 855 N N . PRO A 1 110 ? -10.873 18.562 -2.338 1.00 52.09 110 PRO A N 1
ATOM 856 C CA . PRO A 1 110 ? -11.139 19.732 -3.150 1.00 52.09 110 PRO A CA 1
ATOM 857 C C . PRO A 1 110 ? -12.445 19.443 -3.901 1.00 52.09 110 PRO A C 1
ATOM 859 O O . PRO A 1 110 ? -12.633 18.310 -4.369 1.00 52.09 110 PRO A O 1
ATOM 862 N N . PRO A 1 111 ? -13.375 20.410 -3.960 1.00 41.06 111 PRO A N 1
ATOM 863 C CA . PRO A 1 111 ? -14.692 20.191 -4.527 1.00 41.06 111 PRO A CA 1
ATOM 864 C C . PRO A 1 111 ? -14.527 19.571 -5.908 1.00 41.06 111 PRO A C 1
ATOM 866 O O . PRO A 1 111 ? -13.832 20.108 -6.778 1.00 41.06 111 PRO A O 1
ATOM 869 N N . LYS A 1 112 ? -15.114 18.383 -6.073 1.00 45.94 112 LYS A N 1
ATOM 870 C CA . LYS A 1 112 ? -15.122 17.656 -7.336 1.00 45.94 112 LYS A CA 1
ATOM 871 C C . LYS A 1 112 ? -15.765 18.610 -8.336 1.00 45.94 112 LYS A C 1
ATOM 873 O O . LYS A 1 112 ? -16.961 18.858 -8.237 1.00 45.94 112 LYS A O 1
ATOM 878 N N . LYS A 1 113 ? -14.978 19.202 -9.244 1.00 44.69 113 LYS A N 1
ATOM 879 C CA . LYS A 1 113 ? -15.538 19.950 -10.371 1.00 44.69 113 LYS A CA 1
ATOM 880 C C . LYS A 1 113 ? -16.452 18.966 -11.082 1.00 44.69 113 LYS A C 1
ATOM 882 O O . LYS A 1 113 ? -15.957 18.009 -11.680 1.00 44.69 113 LYS A O 1
ATOM 887 N N . GLU A 1 114 ? -17.761 19.141 -10.924 1.00 42.00 114 GLU A N 1
ATOM 888 C CA . GLU A 1 114 ? -18.749 18.402 -11.688 1.00 42.00 114 GLU A CA 1
ATOM 889 C C . GLU A 1 114 ? -18.358 18.573 -13.148 1.00 42.00 114 GLU A C 1
ATOM 891 O O . GLU A 1 114 ? -18.358 19.679 -13.691 1.00 42.00 114 GLU A O 1
ATOM 896 N N . GLN A 1 115 ? -17.922 17.477 -13.762 1.00 46.94 115 GLN A N 1
ATOM 897 C CA . GLN A 1 115 ? -17.766 17.416 -15.199 1.00 46.94 115 GLN A CA 1
ATOM 898 C C . GLN A 1 115 ? -19.175 17.518 -15.772 1.00 46.94 115 GLN A C 1
ATOM 900 O O . GLN A 1 115 ? -19.858 16.516 -15.975 1.00 46.94 115 GLN A O 1
ATOM 905 N N . GLN A 1 116 ? -19.621 18.756 -15.986 1.00 42.59 116 GLN A N 1
ATOM 906 C CA . GLN A 1 116 ? -20.694 19.047 -16.914 1.00 42.59 116 GLN A CA 1
ATOM 907 C C . GLN A 1 116 ? -20.315 18.393 -18.241 1.00 42.59 116 GLN A C 1
ATOM 909 O O . GLN A 1 116 ? -19.236 18.631 -18.789 1.00 42.59 116 GLN A O 1
ATOM 914 N N . GLN A 1 117 ? -21.198 17.519 -18.714 1.00 46.62 117 GLN A N 1
ATOM 915 C CA . GLN A 1 117 ? -21.137 16.932 -20.042 1.00 46.62 117 GLN A CA 1
ATOM 916 C C . GLN A 1 117 ? -20.975 18.067 -21.062 1.00 46.62 117 GLN A C 1
ATOM 918 O O . GLN A 1 117 ? -21.874 18.888 -21.228 1.00 46.62 117 GLN A O 1
ATOM 923 N N . GLN A 1 118 ? -19.818 18.146 -21.720 1.00 42.59 118 GLN A N 1
ATOM 924 C CA . GLN A 1 118 ? -19.614 19.086 -22.819 1.00 42.59 118 GLN A CA 1
ATOM 925 C C . GLN A 1 118 ? -20.230 18.530 -24.112 1.00 42.59 118 GLN A C 1
ATOM 927 O O . GLN A 1 118 ? -19.907 17.404 -24.503 1.00 42.59 118 GLN A O 1
ATOM 932 N N . PRO A 1 119 ? -21.036 19.323 -24.841 1.00 38.75 119 PRO A N 1
ATOM 933 C CA . PRO A 1 119 ? -21.221 19.157 -26.275 1.00 38.75 119 PRO A CA 1
ATOM 934 C C . PRO A 1 119 ? -19.950 19.581 -27.038 1.00 38.75 119 PRO A C 1
ATOM 936 O O . PRO A 1 119 ? -19.136 20.369 -26.559 1.00 38.75 119 PRO A O 1
ATOM 939 N N . LYS A 1 120 ? -19.787 19.026 -28.242 1.00 40.88 120 LYS A N 1
ATOM 940 C CA . LYS A 1 120 ? -18.621 19.132 -29.140 1.00 40.88 120 LYS A CA 1
ATOM 941 C C . LYS A 1 120 ? -18.140 20.568 -29.461 1.00 40.88 120 LYS A C 1
ATOM 943 O O . LYS A 1 120 ? -18.936 21.406 -29.855 1.00 40.88 120 LYS A O 1
ATOM 948 N N . GLN A 1 121 ? -16.804 20.708 -29.440 1.00 45.31 121 GLN A N 1
ATOM 949 C CA . GLN A 1 121 ? -15.872 21.497 -30.289 1.00 45.31 121 GLN A CA 1
ATOM 950 C C . GLN A 1 121 ? -16.107 23.003 -30.551 1.00 45.31 121 GLN A C 1
ATOM 952 O O . GLN A 1 121 ? -17.040 23.337 -31.268 1.00 45.31 121 GLN A O 1
ATOM 957 N N . GLN A 1 122 ? -15.138 23.868 -30.163 1.00 36.38 122 GLN A N 1
ATOM 958 C CA . GLN A 1 122 ? -14.244 24.691 -31.038 1.00 36.38 122 GLN A CA 1
ATOM 959 C C . GLN A 1 122 ? -13.310 25.668 -30.230 1.00 36.38 122 GLN A C 1
ATOM 961 O O . GLN A 1 122 ? -13.418 25.668 -29.007 1.00 36.38 122 GLN A O 1
ATOM 966 N N . PRO A 1 123 ? -12.310 26.379 -30.834 1.00 44.38 123 PRO A N 1
ATOM 967 C CA . PRO A 1 123 ? -10.863 26.311 -30.509 1.00 44.38 123 PRO A CA 1
ATOM 968 C C . PRO A 1 123 ? -10.326 27.456 -29.581 1.00 44.38 123 PRO A C 1
ATOM 970 O O . PRO A 1 123 ? -11.124 28.209 -29.023 1.00 44.38 123 PRO A O 1
ATOM 973 N N . PRO A 1 124 ? -8.993 27.579 -29.325 1.00 56.28 124 PRO A N 1
ATOM 974 C CA . PRO A 1 124 ? -8.451 28.070 -28.056 1.00 56.28 124 PRO A CA 1
ATOM 975 C C . PRO A 1 124 ? -8.328 29.597 -27.977 1.00 56.28 124 PRO A C 1
ATOM 977 O O . PRO A 1 124 ? -7.920 30.258 -28.933 1.00 56.28 124 PRO A O 1
ATOM 980 N N . LYS A 1 125 ? -8.565 30.151 -26.782 1.00 38.47 125 LYS A N 1
ATOM 981 C CA . LYS A 1 125 ? -8.145 31.510 -26.420 1.00 38.47 125 LYS A CA 1
ATOM 982 C C . LYS A 1 125 ? -7.370 31.521 -25.103 1.00 38.47 125 LYS A C 1
ATOM 984 O O . LYS A 1 125 ? -7.879 31.143 -24.058 1.00 38.47 125 LYS A O 1
ATOM 989 N N . GLN A 1 126 ? -6.115 31.926 -25.272 1.00 37.78 126 GLN A N 1
ATOM 990 C CA . GLN A 1 126 ? -5.192 32.644 -24.395 1.00 37.78 126 GLN A CA 1
ATOM 991 C C . GLN A 1 126 ? -5.444 32.686 -22.880 1.00 37.78 126 GLN A C 1
ATOM 993 O O . GLN A 1 126 ? -6.460 33.144 -22.370 1.00 37.78 126 GLN A O 1
ATOM 998 N N . SER A 1 127 ? -4.372 32.291 -22.203 1.00 45.91 127 SER A N 1
ATOM 999 C CA . SER A 1 127 ? -4.072 32.299 -20.781 1.00 45.91 127 SER A CA 1
ATOM 1000 C C . SER A 1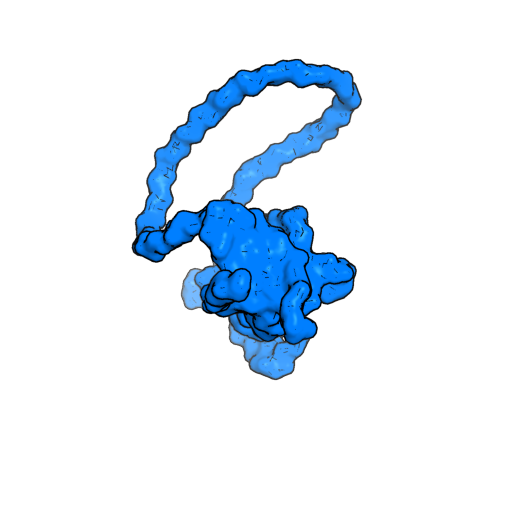 127 ? -4.310 33.638 -20.080 1.00 45.91 127 SER A C 1
ATOM 1002 O O . SER A 1 127 ? -3.864 34.683 -20.551 1.00 45.91 127 SER A O 1
ATOM 1004 N N . GLN A 1 128 ? -4.851 33.570 -18.862 1.00 38.53 128 GLN A N 1
ATOM 1005 C CA . GLN A 1 128 ? -4.543 34.529 -17.803 1.00 38.53 128 GLN A CA 1
ATOM 1006 C C . GLN A 1 128 ? -4.147 33.773 -16.533 1.00 38.53 128 GLN A C 1
ATOM 1008 O O . GLN A 1 128 ? -4.781 32.795 -16.138 1.00 38.53 128 GLN A O 1
ATOM 1013 N N . ALA A 1 129 ? -3.032 34.211 -15.952 1.00 39.75 129 ALA A N 1
ATOM 1014 C CA . ALA A 1 129 ? -2.407 33.645 -14.772 1.00 39.75 129 ALA A CA 1
ATOM 1015 C C . ALA A 1 129 ? -3.277 33.869 -13.526 1.00 39.75 129 ALA A C 1
ATOM 1017 O O . ALA A 1 129 ? -3.630 35.001 -13.197 1.00 39.75 129 ALA A O 1
ATOM 1018 N N . LEU A 1 130 ? -3.583 32.785 -12.814 1.00 35.34 130 LEU A N 1
ATOM 1019 C CA . LEU A 1 130 ? -4.170 32.830 -11.479 1.00 35.34 130 LEU A CA 1
ATOM 1020 C C . LEU A 1 130 ? -3.048 33.038 -10.458 1.00 35.34 130 LEU A C 1
ATOM 1022 O O . LEU A 1 130 ? -2.156 32.202 -10.321 1.00 35.34 130 LEU A O 1
ATOM 1026 N N . LYS A 1 131 ? -3.102 34.175 -9.758 1.00 44.28 131 LYS A N 1
ATOM 1027 C CA . LYS A 1 131 ? -2.305 34.446 -8.560 1.00 44.28 131 LYS A CA 1
ATOM 1028 C C . LYS A 1 131 ? -2.712 33.450 -7.476 1.00 44.28 131 LYS A C 1
ATOM 1030 O O . LYS A 1 131 ? -3.866 33.440 -7.055 1.00 44.28 131 LYS A O 1
ATOM 1035 N N . TYR A 1 132 ? -1.763 32.626 -7.051 1.00 38.25 132 TYR A N 1
ATOM 1036 C CA . TYR A 1 132 ? -1.898 31.786 -5.870 1.00 38.25 132 TYR A CA 1
ATOM 1037 C C . TYR A 1 132 ? -1.584 32.643 -4.640 1.00 38.25 132 TYR A C 1
ATOM 1039 O O . TYR A 1 132 ? -0.568 33.337 -4.617 1.00 38.25 132 TYR A O 1
ATOM 1047 N N . ILE A 1 133 ? -2.477 32.632 -3.654 1.00 41.94 133 ILE A N 1
ATOM 1048 C CA . ILE A 1 133 ? -2.207 33.152 -2.314 1.00 41.94 133 ILE A CA 1
ATOM 1049 C C . ILE A 1 133 ? -1.681 31.956 -1.520 1.00 41.94 133 ILE A C 1
ATOM 1051 O O . ILE A 1 133 ? -2.390 30.966 -1.357 1.00 41.94 133 ILE A O 1
ATOM 1055 N N . GLU A 1 134 ? -0.417 32.023 -1.109 1.00 40.16 134 GLU A N 1
ATOM 1056 C CA . GLU A 1 134 ? 0.198 31.069 -0.186 1.00 40.16 134 GLU A CA 1
ATOM 1057 C C . GLU A 1 134 ? -0.297 31.342 1.237 1.00 40.16 134 GLU A C 1
ATOM 1059 O O . GLU A 1 134 ? -0.067 32.420 1.783 1.00 40.16 134 GLU A O 1
ATOM 1064 N N . GLU A 1 135 ? -0.935 30.347 1.852 1.00 53.56 135 GLU A N 1
ATOM 1065 C CA . GLU A 1 135 ? -0.945 30.219 3.309 1.00 53.56 135 GLU A CA 1
ATOM 1066 C C . GLU A 1 135 ? 0.259 29.363 3.744 1.00 53.56 135 GLU A C 1
ATOM 1068 O O . GLU A 1 135 ? 0.592 28.381 3.071 1.00 53.56 135 GLU A O 1
ATOM 1073 N N . PRO A 1 136 ? 0.940 29.718 4.848 1.00 45.12 136 PRO A N 1
ATOM 1074 C CA . PRO A 1 136 ? 2.189 29.083 5.242 1.00 45.12 136 PRO A CA 1
ATOM 1075 C C . PRO A 1 136 ? 1.951 27.681 5.818 1.00 45.12 136 PRO A C 1
ATOM 1077 O O . PRO A 1 136 ? 1.306 27.506 6.852 1.00 45.12 136 PRO A O 1
ATOM 1080 N N . ALA A 1 137 ? 2.525 26.677 5.155 1.00 42.59 137 ALA A N 1
ATOM 1081 C CA . ALA A 1 137 ? 2.595 25.313 5.659 1.00 42.59 137 ALA A CA 1
ATOM 1082 C C . ALA A 1 137 ? 3.515 25.217 6.899 1.00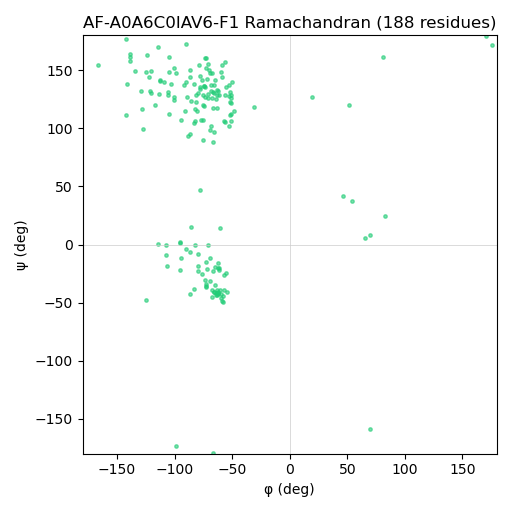 42.59 137 ALA A C 1
ATOM 1084 O O . ALA A 1 137 ? 4.510 25.942 6.995 1.00 42.59 137 ALA A O 1
ATOM 1085 N N . PRO A 1 138 ? 3.219 24.309 7.846 1.00 43.22 138 PRO A N 1
ATOM 1086 C CA . PRO A 1 138 ? 4.017 24.119 9.049 1.00 43.22 138 PRO A CA 1
ATOM 1087 C C . PRO A 1 138 ? 5.407 23.567 8.709 1.00 43.22 138 PRO A C 1
ATOM 1089 O O . PRO A 1 138 ? 5.543 22.593 7.974 1.00 43.22 138 PRO A O 1
ATOM 1092 N N . ASN A 1 139 ? 6.417 24.219 9.284 1.00 46.03 139 ASN A N 1
ATOM 1093 C CA . ASN A 1 139 ? 7.854 24.007 9.125 1.00 46.03 139 ASN A CA 1
ATOM 1094 C C . ASN A 1 139 ? 8.286 22.532 9.313 1.00 46.03 139 ASN A C 1
ATOM 1096 O O . ASN A 1 139 ? 8.357 22.066 10.456 1.00 46.03 139 ASN A O 1
ATOM 1100 N N . PRO A 1 140 ? 8.630 21.797 8.238 1.00 44.19 140 PRO A N 1
ATOM 1101 C CA . PRO A 1 140 ? 9.361 20.547 8.342 1.00 44.19 140 PRO A CA 1
ATOM 1102 C C . PRO A 1 140 ? 10.853 20.877 8.381 1.00 44.19 140 PRO A C 1
ATOM 1104 O O . PRO A 1 140 ? 11.374 21.522 7.473 1.00 44.19 140 PRO A O 1
ATOM 1107 N N . GLN A 1 141 ? 11.547 20.424 9.426 1.00 45.19 141 GLN A N 1
ATOM 1108 C CA . GLN A 1 141 ? 13.001 20.532 9.513 1.00 45.19 141 GLN A CA 1
ATOM 1109 C C . GLN A 1 141 ? 13.641 20.045 8.206 1.00 45.19 141 GLN A C 1
ATOM 1111 O O . GLN A 1 141 ? 13.503 18.890 7.800 1.00 45.19 141 GLN A O 1
ATOM 1116 N N . LEU A 1 142 ? 14.278 21.002 7.538 1.00 43.69 142 LEU A N 1
ATOM 1117 C CA . LEU A 1 142 ? 14.806 20.937 6.190 1.00 43.69 142 LEU A CA 1
ATOM 1118 C C . LEU A 1 142 ? 15.956 19.922 6.130 1.00 43.69 142 LEU A C 1
ATOM 1120 O O . LEU A 1 142 ? 17.102 20.240 6.434 1.00 43.69 142 LEU A O 1
ATOM 1124 N N . LEU A 1 143 ? 15.669 18.692 5.706 1.00 49.56 143 LEU A N 1
ATOM 1125 C CA . LEU A 1 143 ? 16.671 17.908 4.991 1.00 49.56 143 LEU A CA 1
ATOM 1126 C C . LEU A 1 143 ? 16.849 18.607 3.644 1.00 49.56 143 LEU A C 1
ATOM 1128 O O . LEU A 1 143 ? 15.979 18.507 2.780 1.00 49.56 143 LEU A O 1
ATOM 1132 N N . GLU A 1 144 ? 17.933 19.370 3.496 1.00 42.16 144 GLU A N 1
ATOM 1133 C CA . GLU A 1 144 ? 18.316 19.988 2.227 1.00 42.16 144 GLU A CA 1
ATOM 1134 C C . GLU A 1 144 ? 18.361 18.911 1.137 1.00 42.16 144 GLU A C 1
ATOM 1136 O O . GLU A 1 144 ? 19.297 18.110 1.041 1.00 42.16 144 GLU A O 1
ATOM 1141 N N . VAL A 1 145 ? 17.319 18.871 0.306 1.00 46.53 145 VAL A N 1
ATOM 1142 C CA . VAL A 1 145 ? 17.315 18.060 -0.903 1.00 46.53 145 VAL A CA 1
ATOM 1143 C C . VAL A 1 145 ? 18.316 18.712 -1.844 1.00 46.53 145 VAL A C 1
ATOM 1145 O O . VAL A 1 145 ? 18.019 19.712 -2.497 1.00 46.53 145 VAL A O 1
ATOM 1148 N N . LYS A 1 146 ? 19.532 18.160 -1.870 1.00 47.94 146 LYS A N 1
ATOM 1149 C CA . LYS A 1 146 ? 20.565 18.537 -2.833 1.00 47.94 146 LYS A CA 1
ATOM 1150 C C . LYS A 1 146 ? 19.966 18.475 -4.237 1.00 47.94 146 LYS A C 1
ATOM 1152 O O . LYS A 1 146 ? 19.349 17.483 -4.618 1.00 47.94 146 LYS A O 1
ATOM 1157 N N . GLU A 1 147 ? 20.146 19.573 -4.957 1.00 45.28 147 GLU A N 1
ATOM 1158 C CA . GLU A 1 147 ? 19.714 19.839 -6.325 1.00 45.28 147 GLU A CA 1
ATOM 1159 C C . GLU A 1 147 ? 19.680 18.571 -7.205 1.00 45.28 147 GLU A C 1
ATOM 1161 O O . GLU A 1 147 ? 20.702 17.913 -7.426 1.00 45.28 147 GLU A O 1
ATOM 1166 N N . VAL A 1 148 ? 18.499 18.204 -7.715 1.00 50.09 148 VAL A N 1
ATOM 1167 C CA . VAL A 1 148 ? 18.345 17.033 -8.592 1.00 50.09 148 VAL A CA 1
ATOM 1168 C C . VAL A 1 148 ? 18.881 17.386 -9.981 1.00 50.09 148 VAL A C 1
ATOM 1170 O O . VAL A 1 148 ? 18.154 17.888 -10.842 1.00 50.09 148 VAL A O 1
ATOM 1173 N N . LYS A 1 149 ? 20.173 17.137 -10.214 1.00 60.16 149 LYS A N 1
ATOM 1174 C CA . LYS A 1 149 ? 20.790 17.308 -11.536 1.00 60.16 149 LYS A CA 1
ATOM 1175 C C . LYS A 1 149 ? 20.296 16.224 -12.495 1.00 60.16 149 LYS A C 1
ATOM 1177 O O . LYS A 1 149 ? 20.390 15.030 -12.218 1.00 60.16 149 LYS A O 1
ATOM 1182 N N . LYS A 1 150 ? 19.763 16.646 -13.645 1.00 56.16 150 LYS A N 1
ATOM 1183 C CA . LYS A 1 150 ? 19.406 15.751 -14.754 1.00 56.16 150 LYS A CA 1
ATOM 1184 C C . LYS A 1 150 ? 20.665 15.443 -15.561 1.00 56.16 150 LYS A C 1
ATOM 1186 O O . LYS A 1 150 ? 21.294 16.358 -16.082 1.00 56.16 150 LYS A O 1
ATOM 1191 N N . PHE A 1 151 ? 21.004 14.166 -15.688 1.00 68.81 151 PHE A N 1
ATOM 1192 C CA . PHE A 1 151 ? 22.147 13.702 -16.472 1.00 68.81 151 PHE A CA 1
ATOM 1193 C C . PHE A 1 151 ? 21.678 13.123 -17.808 1.00 68.81 151 PHE A C 1
ATOM 1195 O O . PHE A 1 151 ? 20.694 12.382 -17.854 1.00 68.81 151 PHE A O 1
ATOM 1202 N N . LYS A 1 152 ? 22.390 13.438 -18.897 1.00 76.81 152 LYS A N 1
ATOM 1203 C CA . LYS A 1 152 ? 22.245 12.737 -20.178 1.00 76.81 152 LYS A CA 1
ATOM 1204 C C . LYS A 1 152 ? 23.313 11.648 -20.227 1.00 76.81 152 LYS A C 1
ATOM 1206 O O . LYS A 1 152 ? 24.496 11.952 -20.343 1.00 76.81 152 LYS A O 1
ATOM 1211 N N . LEU A 1 153 ? 22.887 10.396 -20.087 1.00 80.94 153 LEU A N 1
ATOM 1212 C CA . LEU A 1 153 ? 23.780 9.241 -20.025 1.00 80.94 153 LEU A CA 1
ATOM 1213 C C . LEU A 1 153 ? 23.731 8.451 -21.334 1.00 80.94 153 LEU A C 1
ATOM 1215 O O . LEU A 1 153 ? 22.649 8.096 -21.801 1.00 80.94 153 LEU A O 1
ATOM 1219 N N . GLU A 1 154 ? 24.897 8.131 -21.887 1.00 84.81 154 GLU A N 1
ATOM 1220 C CA . GLU A 1 154 ? 25.050 7.215 -23.021 1.00 84.81 154 GLU A CA 1
ATOM 1221 C C . GLU A 1 154 ? 25.609 5.872 -22.538 1.00 84.81 154 GLU A C 1
ATOM 1223 O O . GLU A 1 154 ? 26.608 5.821 -21.821 1.00 84.81 154 GLU A O 1
ATOM 1228 N N . LEU A 1 155 ? 24.951 4.769 -22.905 1.00 86.56 155 LEU A N 1
ATOM 1229 C CA . LEU A 1 155 ? 25.373 3.415 -22.542 1.00 86.56 155 LEU A CA 1
ATOM 1230 C C . LEU A 1 155 ? 26.335 2.867 -23.601 1.00 86.56 155 LEU A C 1
ATOM 1232 O O . LEU A 1 155 ? 25.983 2.806 -24.778 1.00 86.56 155 LEU A O 1
ATOM 1236 N N . PHE A 1 156 ? 27.508 2.391 -23.185 1.00 87.81 156 PHE A N 1
ATOM 1237 C CA . PHE A 1 156 ? 28.473 1.749 -24.082 1.00 87.81 156 PHE A CA 1
ATOM 1238 C C . PHE A 1 156 ? 29.118 0.512 -23.440 1.00 87.81 156 PHE A C 1
ATOM 1240 O O . PHE A 1 156 ? 29.011 0.284 -22.232 1.00 87.81 156 PHE A O 1
ATOM 1247 N N . LYS A 1 157 ? 29.750 -0.330 -24.267 1.00 89.69 157 LYS A N 1
ATOM 1248 C CA . LYS A 1 157 ? 30.386 -1.587 -23.849 1.00 89.69 157 LYS A CA 1
ATOM 1249 C C . LYS A 1 157 ? 31.899 -1.500 -24.040 1.00 89.69 157 LYS A C 1
ATOM 1251 O O . LYS A 1 157 ? 32.355 -1.178 -25.132 1.00 89.69 157 LYS A O 1
ATOM 1256 N N . HIS A 1 158 ? 32.657 -1.845 -23.006 1.00 88.69 158 HIS A N 1
ATOM 1257 C CA . HIS A 1 158 ? 34.120 -1.912 -23.031 1.00 88.69 158 HIS A CA 1
ATOM 1258 C C . HIS A 1 158 ? 34.576 -3.125 -22.209 1.00 88.69 158 HIS A C 1
ATOM 1260 O O . HIS A 1 158 ? 33.954 -3.436 -21.200 1.00 88.69 158 HIS A O 1
ATOM 1266 N N . GLU A 1 159 ? 35.570 -3.884 -22.677 1.00 87.81 159 GLU A N 1
ATOM 1267 C CA . GLU A 1 159 ? 36.109 -5.068 -21.970 1.00 87.81 159 GLU A CA 1
ATOM 1268 C C . GLU A 1 159 ? 35.048 -6.037 -21.399 1.00 87.81 159 GLU A C 1
ATOM 1270 O O . GLU A 1 159 ? 35.151 -6.551 -20.289 1.00 87.81 159 GLU A O 1
ATOM 1275 N N . LYS A 1 160 ? 33.985 -6.301 -22.175 1.00 88.94 160 LYS A N 1
ATOM 1276 C CA . LYS A 1 160 ? 32.833 -7.150 -21.788 1.00 88.94 160 LYS A CA 1
ATOM 1277 C C . LYS A 1 160 ? 31.973 -6.605 -20.631 1.00 88.94 160 LYS A C 1
ATOM 1279 O O . LYS A 1 160 ? 31.011 -7.272 -20.249 1.00 88.94 160 LYS A O 1
ATOM 1284 N N . LYS A 1 161 ? 32.236 -5.394 -20.145 1.00 86.19 161 LYS A N 1
ATOM 1285 C CA . LYS A 1 161 ? 31.440 -4.661 -19.153 1.00 86.19 161 LYS A CA 1
ATOM 1286 C C . LYS A 1 161 ? 30.632 -3.533 -19.808 1.00 86.19 161 LYS A C 1
ATOM 1288 O O . LYS A 1 161 ? 30.909 -3.127 -20.937 1.00 86.19 161 LYS A O 1
ATOM 1293 N N . TYR A 1 162 ? 29.599 -3.059 -19.112 1.00 85.00 162 TYR A N 1
ATOM 1294 C CA . TYR A 1 162 ? 28.751 -1.946 -19.552 1.00 85.00 162 TYR A CA 1
ATOM 1295 C C . TYR A 1 162 ? 29.010 -0.710 -18.693 1.00 85.00 162 TYR A C 1
ATOM 1297 O O . TYR A 1 162 ? 29.127 -0.819 -17.472 1.00 85.00 162 TYR A O 1
ATOM 1305 N N . TYR A 1 163 ? 29.034 0.457 -19.329 1.00 85.50 163 TYR A N 1
ATOM 1306 C CA . TYR A 1 163 ? 29.340 1.733 -18.689 1.00 85.50 163 TYR A CA 1
ATOM 1307 C C . TYR A 1 163 ? 28.350 2.812 -19.123 1.00 85.50 163 TYR A C 1
ATOM 1309 O O . TYR A 1 163 ? 27.862 2.792 -20.254 1.00 85.50 163 TYR A O 1
ATOM 1317 N N . TYR A 1 164 ? 28.088 3.771 -18.239 1.00 85.69 164 TYR A N 1
ATOM 1318 C CA . TYR A 1 164 ? 27.385 5.007 -18.568 1.00 85.69 164 TYR A CA 1
ATOM 1319 C C . TYR A 1 164 ? 28.396 6.136 -18.734 1.00 85.69 164 TYR A C 1
ATOM 1321 O O . TYR A 1 164 ? 29.196 6.371 -17.830 1.00 85.69 164 TYR A O 1
ATOM 1329 N N . LYS A 1 165 ? 28.351 6.846 -19.860 1.00 84.31 165 LYS A N 1
ATOM 1330 C CA . LYS A 1 165 ? 29.095 8.090 -20.066 1.00 84.31 165 LYS A CA 1
ATOM 1331 C C . LYS A 1 165 ? 28.161 9.275 -19.881 1.00 84.31 165 LYS A C 1
ATOM 1333 O O . LYS A 1 165 ? 27.150 9.379 -20.572 1.00 84.31 165 LYS A O 1
ATOM 1338 N N . ASP A 1 166 ? 28.520 10.177 -18.984 1.00 84.19 166 ASP A N 1
ATOM 1339 C CA . ASP A 1 166 ? 27.933 11.506 -18.927 1.00 84.19 166 ASP A CA 1
ATOM 1340 C C . ASP A 1 166 ? 28.640 12.394 -19.951 1.00 84.19 166 ASP A C 1
ATOM 1342 O O . ASP A 1 166 ? 29.791 12.793 -19.765 1.00 84.19 166 ASP A O 1
ATOM 1346 N N . THR A 1 167 ? 27.955 12.692 -21.053 1.00 77.25 167 THR A N 1
ATOM 1347 C CA . THR A 1 167 ? 28.514 13.514 -22.134 1.00 77.25 167 THR A CA 1
ATOM 1348 C C . THR A 1 167 ? 28.766 14.958 -21.712 1.00 77.25 167 THR A C 1
ATOM 1350 O O . THR A 1 167 ? 29.573 15.633 -22.342 1.00 77.25 167 THR A O 1
ATOM 1353 N N . LEU A 1 168 ? 28.073 15.444 -20.676 1.00 77.25 168 LEU A N 1
ATOM 1354 C CA . LEU A 1 168 ? 28.142 16.842 -20.257 1.00 77.25 168 LEU A CA 1
ATOM 1355 C C . LEU A 1 168 ? 29.349 17.101 -19.348 1.00 77.25 168 LEU A C 1
ATOM 1357 O O . LEU A 1 168 ? 30.004 18.130 -19.478 1.00 77.25 168 LEU A O 1
ATOM 1361 N N . HIS A 1 169 ? 29.658 16.153 -18.461 1.00 78.69 169 HIS A N 1
ATOM 1362 C CA . HIS A 1 169 ? 30.765 16.268 -17.501 1.00 78.69 169 HIS A CA 1
ATOM 1363 C C . HIS A 1 169 ? 31.966 15.371 -17.840 1.00 78.69 169 HIS A C 1
ATOM 1365 O O . HIS A 1 169 ? 32.956 15.371 -17.113 1.00 78.69 169 HIS A O 1
ATOM 1371 N N . ASN A 1 170 ? 31.881 14.601 -18.930 1.00 81.38 170 ASN A N 1
ATOM 1372 C CA . ASN A 1 170 ? 32.886 13.627 -19.362 1.00 81.38 170 ASN A CA 1
ATOM 1373 C C . ASN A 1 170 ? 33.252 12.602 -18.267 1.00 81.38 170 ASN A C 1
ATOM 1375 O O . ASN A 1 170 ? 34.407 12.203 -18.127 1.00 81.38 170 ASN A O 1
ATOM 1379 N N . LEU A 1 171 ? 32.253 12.181 -17.485 1.00 82.25 171 LEU A N 1
ATOM 1380 C CA . LEU A 1 171 ? 32.393 11.178 -16.427 1.00 82.25 171 LEU A CA 1
ATOM 1381 C C . LEU A 1 171 ? 31.942 9.804 -16.928 1.00 82.25 171 LEU A C 1
ATOM 1383 O O . LEU A 1 171 ? 31.016 9.706 -17.735 1.00 82.25 171 LEU A O 1
ATOM 1387 N N . VAL A 1 172 ? 32.575 8.740 -16.431 1.00 83.69 172 VAL A N 1
ATOM 1388 C CA . VAL A 1 172 ? 32.232 7.354 -16.771 1.00 83.69 172 VAL A CA 1
ATOM 1389 C C . VAL A 1 172 ? 31.869 6.588 -15.503 1.00 83.69 172 VAL A C 1
ATOM 1391 O O . VAL A 1 172 ? 32.585 6.640 -14.508 1.00 83.69 172 VAL A O 1
ATOM 1394 N N . PHE A 1 173 ? 30.754 5.864 -15.537 1.00 82.00 173 PHE A N 1
ATOM 1395 C CA . PHE A 1 173 ? 30.249 5.068 -14.420 1.00 82.00 173 PHE A CA 1
ATOM 1396 C C . PHE A 1 173 ? 30.149 3.600 -14.830 1.00 82.00 173 PHE A C 1
ATOM 1398 O O . PHE A 1 173 ? 29.561 3.290 -15.868 1.00 82.00 173 PHE A O 1
ATOM 1405 N N . GLU A 1 174 ? 30.680 2.681 -14.024 1.00 81.88 174 GLU A N 1
ATOM 1406 C CA . GLU A 1 174 ? 30.506 1.243 -14.263 1.00 81.88 174 GLU A CA 1
ATOM 1407 C C . GLU A 1 174 ? 29.088 0.815 -13.868 1.00 81.88 174 GLU A C 1
ATOM 1409 O O . GLU A 1 174 ? 28.605 1.109 -12.768 1.00 81.88 174 GLU A O 1
ATOM 1414 N N . ARG A 1 175 ? 28.392 0.120 -14.776 1.00 79.44 175 ARG A N 1
ATOM 1415 C CA . ARG A 1 175 ? 27.042 -0.384 -14.516 1.00 79.44 175 ARG A CA 1
ATOM 1416 C C . ARG A 1 175 ? 27.128 -1.630 -13.641 1.00 79.44 175 ARG A C 1
ATOM 1418 O O . ARG A 1 175 ? 27.453 -2.711 -14.129 1.00 79.44 175 ARG A O 1
ATOM 1425 N N . ASN A 1 176 ? 26.754 -1.493 -12.373 1.00 74.50 176 ASN A N 1
ATOM 1426 C CA . ASN A 1 176 ? 26.603 -2.635 -11.481 1.00 74.50 176 ASN A CA 1
ATOM 1427 C C . ASN A 1 176 ? 25.215 -3.278 -11.668 1.00 74.50 176 ASN A C 1
ATOM 1429 O O . ASN A 1 176 ? 24.222 -2.569 -11.849 1.00 74.50 176 ASN A O 1
ATOM 1433 N N . LYS A 1 177 ? 25.139 -4.615 -11.687 1.00 61.44 177 LYS A N 1
ATOM 1434 C CA . LYS A 1 177 ? 23.877 -5.336 -11.949 1.00 61.44 177 LYS A CA 1
ATOM 1435 C C . LYS A 1 177 ? 22.888 -5.244 -10.782 1.00 61.44 177 LYS A C 1
ATOM 1437 O O . LYS A 1 177 ? 21.692 -5.377 -11.021 1.00 61.44 177 LYS A O 1
ATOM 1442 N N . ASP A 1 178 ? 23.376 -4.943 -9.577 1.00 53.28 178 ASP A N 1
ATOM 1443 C CA . ASP A 1 178 ? 22.618 -5.195 -8.349 1.00 53.28 178 ASP A CA 1
ATOM 1444 C C . ASP A 1 178 ? 22.036 -3.964 -7.642 1.00 53.28 178 ASP A C 1
ATOM 1446 O O . ASP A 1 178 ? 21.239 -4.159 -6.734 1.00 53.28 178 ASP A O 1
ATOM 1450 N N . ASN A 1 179 ? 22.348 -2.713 -8.013 1.00 43.97 179 ASN A N 1
ATOM 1451 C CA . ASN A 1 179 ? 21.631 -1.535 -7.490 1.00 43.97 179 ASN A CA 1
ATOM 1452 C C . ASN A 1 179 ? 21.917 -0.243 -8.281 1.00 43.97 179 ASN A C 1
ATOM 1454 O O . ASN A 1 179 ? 22.955 -0.057 -8.908 1.00 43.97 179 ASN A O 1
ATOM 1458 N N . THR A 1 180 ? 20.945 0.660 -8.196 1.00 48.47 180 THR A N 1
ATOM 1459 C CA . THR A 1 180 ? 20.630 1.879 -8.960 1.00 48.47 180 THR A CA 1
ATOM 1460 C C . THR A 1 180 ? 21.655 3.028 -8.984 1.00 48.47 180 THR A C 1
ATOM 1462 O O . THR A 1 180 ? 21.300 4.125 -9.410 1.00 48.47 180 THR A O 1
ATOM 1465 N N . VAL A 1 181 ? 22.913 2.828 -8.580 1.00 49.59 181 VAL A N 1
ATOM 1466 C CA . VAL A 1 181 ? 23.961 3.867 -8.646 1.00 49.59 181 VAL A CA 1
ATOM 1467 C C . VAL A 1 181 ? 25.288 3.211 -9.035 1.00 49.59 181 VAL A C 1
ATOM 1469 O O . VAL A 1 181 ? 25.831 2.410 -8.280 1.00 49.59 181 VAL A O 1
ATOM 1472 N N . GLY A 1 182 ? 25.788 3.506 -10.238 1.00 56.72 182 GLY A N 1
ATOM 1473 C CA . GLY A 1 182 ? 27.096 3.025 -10.696 1.00 56.72 182 GLY A CA 1
ATOM 1474 C C . GLY A 1 182 ? 28.244 3.706 -9.947 1.00 56.72 182 GLY A C 1
ATOM 1475 O O . GLY A 1 182 ? 28.117 4.853 -9.521 1.00 56.72 182 GLY A O 1
ATOM 1476 N N . SER A 1 183 ? 29.375 3.020 -9.787 1.00 60.62 183 SER A N 1
ATOM 1477 C CA . SER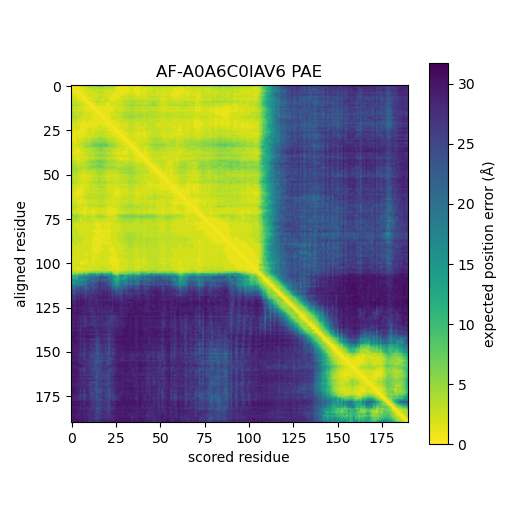 A 1 183 ? 30.593 3.622 -9.230 1.00 60.62 183 SER A CA 1
ATOM 1478 C C . SER A 1 183 ? 31.281 4.472 -10.299 1.00 60.62 183 SER A C 1
ATOM 1480 O O . SER A 1 183 ? 31.389 4.039 -11.448 1.00 60.62 183 SER A O 1
ATOM 1482 N N . LEU A 1 184 ? 31.732 5.680 -9.941 1.00 65.69 184 LEU A N 1
ATOM 1483 C CA . LEU A 1 184 ? 32.534 6.524 -10.831 1.00 65.69 184 LEU A CA 1
ATOM 1484 C C . LEU A 1 184 ? 33.868 5.821 -11.116 1.00 65.69 184 LEU A C 1
ATOM 1486 O O . LEU A 1 184 ? 34.588 5.470 -10.182 1.00 65.69 184 LEU A O 1
ATOM 1490 N N . VAL A 1 185 ? 34.196 5.636 -12.392 1.00 68.38 185 VAL A N 1
ATOM 1491 C CA . VAL A 1 185 ? 35.458 5.040 -12.834 1.00 68.38 185 VAL A CA 1
ATOM 1492 C C . VAL A 1 185 ? 36.221 6.078 -13.644 1.00 68.38 185 VAL A C 1
ATOM 1494 O O . VAL A 1 185 ? 35.744 6.559 -14.671 1.00 68.38 185 VAL A O 1
ATOM 1497 N N . VAL A 1 186 ? 37.422 6.425 -13.184 1.00 62.12 186 VAL A N 1
ATOM 1498 C CA . VAL A 1 186 ? 38.346 7.260 -13.953 1.00 62.12 186 VAL A CA 1
ATOM 1499 C C . VAL A 1 186 ? 39.089 6.342 -14.914 1.00 62.12 186 VAL A C 1
ATOM 1501 O O . VAL A 1 186 ? 39.949 5.568 -14.502 1.00 62.12 186 VAL A O 1
ATOM 1504 N N . LEU A 1 187 ? 38.719 6.390 -16.193 1.00 61.09 187 LEU A N 1
ATOM 1505 C CA . LEU A 1 187 ? 39.476 5.719 -17.244 1.00 61.09 187 LEU A CA 1
ATOM 1506 C C . LEU A 1 187 ? 40.669 6.606 -17.604 1.00 61.09 187 LEU A C 1
ATOM 1508 O O . LEU A 1 187 ? 40.487 7.727 -18.079 1.00 61.09 187 LEU A O 1
ATOM 1512 N N . SER A 1 188 ? 41.882 6.122 -17.348 1.00 45.00 188 SER A N 1
ATOM 1513 C CA . SER A 1 188 ? 43.096 6.797 -17.801 1.00 45.00 188 SER A CA 1
ATOM 1514 C C . SER A 1 188 ? 43.114 6.835 -19.335 1.00 45.00 188 SER A C 1
ATOM 1516 O O . SER A 1 188 ? 42.855 5.800 -19.956 1.00 45.00 188 SER A O 1
ATOM 1518 N N . PRO A 1 189 ? 43.401 7.990 -19.964 1.00 48.38 189 PRO A N 1
ATOM 1519 C CA . PRO A 1 189 ? 43.568 8.048 -21.408 1.00 48.38 189 PRO A CA 1
ATOM 1520 C C . PRO A 1 189 ? 44.745 7.152 -21.807 1.00 48.38 189 PRO A C 1
ATOM 1522 O O . PRO A 1 189 ? 45.818 7.226 -21.206 1.00 48.38 189 PRO A O 1
ATOM 1525 N N . THR A 1 190 ? 44.488 6.273 -22.772 1.00 46.19 190 THR A N 1
ATOM 1526 C CA . THR A 1 190 ? 45.496 5.455 -23.458 1.00 46.19 190 THR A CA 1
ATOM 1527 C C . THR A 1 190 ? 45.992 6.182 -24.693 1.00 46.19 190 THR A C 1
ATOM 1529 O O . THR A 1 190 ? 45.174 6.910 -25.304 1.00 46.19 190 THR A O 1
#

Sequence (190 aa):
MQCKGRNAKKEPLFFGDGVTIFYAEGRCPNTATEENPICNKCCFKNPTATDQFSRRFNHGLVTELIPETSHIFGPTTWFLNSVKLYGMPSIDTLKTVLEAHRVAIGAEMPPKKEQQQQPKQQPPKQSQALKYIEEPAPNPQLLEVKEVKKFKLELFKHEKKYYYKDTLHNLVFERNKDNTVGSLVVLSPT

Mean predicted aligned error: 16.72 Å

Organism: NCBI:txid1070528

Foldseek 3Di:
DFAQAKAFDPDWADFQQRPDTAGAIAGHRDDDDPVGSHDPLQVQADPPDPDRRRSNHDQDGLPDDGDLSHSYDDPHPVVVVCCVVRNGGDPVSVVVRVVNSCVSVPPDDPPDPPPDDDDDDDDDDDDDDDDDDDDDDDDDDDPPPPDDDDFDWDWDDDPNFIWTARPVVRWIFTDDPPDDGGDTDDDDDD